Protein AF-A0A352N6R6-F1 (afdb_monomer)

Structure (mmCIF, N/CA/C/O backbone):
data_AF-A0A352N6R6-F1
#
_entry.id   AF-A0A352N6R6-F1
#
loop_
_atom_site.group_PDB
_atom_site.id
_atom_site.type_symbol
_atom_site.label_atom_id
_atom_site.label_alt_id
_atom_site.label_comp_id
_atom_site.label_asym_id
_atom_site.label_entity_id
_atom_site.label_seq_id
_atom_site.pdbx_PDB_ins_code
_atom_site.Cartn_x
_atom_site.Cartn_y
_atom_site.Cartn_z
_atom_site.occupancy
_atom_site.B_iso_or_equiv
_atom_site.auth_seq_id
_atom_site.auth_comp_id
_atom_site.auth_asym_id
_atom_site.auth_atom_id
_atom_site.pdbx_PDB_model_num
ATOM 1 N N . MET A 1 1 ? 12.025 17.047 24.650 1.00 48.97 1 MET A N 1
ATOM 2 C CA . MET A 1 1 ? 10.686 16.422 24.578 1.00 48.97 1 MET A CA 1
ATOM 3 C C . MET A 1 1 ? 10.874 15.037 24.008 1.00 48.97 1 MET A C 1
ATOM 5 O O . MET A 1 1 ? 11.697 14.892 23.117 1.00 48.97 1 MET A O 1
ATOM 9 N N . THR A 1 2 ? 10.215 14.030 24.567 1.00 55.22 2 THR A N 1
ATOM 10 C CA . THR A 1 2 ? 10.395 12.634 24.162 1.00 55.22 2 THR A CA 1
ATOM 11 C C . THR A 1 2 ? 9.887 12.452 22.729 1.00 55.22 2 THR A C 1
ATOM 13 O O . THR A 1 2 ? 8.709 12.665 22.462 1.00 55.22 2 THR A O 1
ATOM 16 N N . GLU A 1 3 ? 10.770 12.078 21.804 1.00 80.81 3 GLU A N 1
ATOM 17 C CA . GLU A 1 3 ? 10.463 11.796 20.387 1.00 80.81 3 GLU A CA 1
ATOM 18 C C . GLU A 1 3 ? 9.844 10.398 20.196 1.00 80.81 3 GLU A C 1
ATOM 20 O O . GLU A 1 3 ? 9.919 9.817 19.121 1.00 80.81 3 GLU A O 1
ATOM 25 N N . ILE A 1 4 ? 9.273 9.824 21.260 1.00 91.38 4 ILE A N 1
ATOM 26 C CA . ILE A 1 4 ? 8.725 8.469 21.256 1.00 91.38 4 ILE A CA 1
ATOM 27 C C . ILE A 1 4 ? 7.232 8.540 20.944 1.00 91.38 4 ILE A C 1
ATOM 29 O O . ILE A 1 4 ? 6.506 9.288 21.601 1.00 91.38 4 ILE A O 1
ATOM 33 N N . ILE A 1 5 ? 6.768 7.735 19.989 1.00 92.12 5 ILE A N 1
ATOM 34 C CA . ILE A 1 5 ? 5.342 7.478 19.758 1.00 92.12 5 ILE A CA 1
ATOM 35 C C . ILE A 1 5 ? 4.916 6.286 20.631 1.00 92.12 5 ILE A C 1
ATOM 37 O O . ILE A 1 5 ? 5.446 5.181 20.495 1.00 92.12 5 ILE A O 1
ATOM 41 N N . ASP A 1 6 ? 3.957 6.485 21.540 1.00 94.25 6 ASP A N 1
ATOM 42 C CA . ASP A 1 6 ? 3.326 5.380 22.279 1.00 94.25 6 ASP A CA 1
ATOM 43 C C . ASP A 1 6 ? 2.158 4.807 21.470 1.00 94.25 6 ASP A C 1
ATOM 45 O O . ASP A 1 6 ? 1.109 5.439 21.315 1.00 94.25 6 ASP A O 1
ATOM 49 N N . ILE A 1 7 ? 2.325 3.579 20.978 1.00 94.69 7 ILE A N 1
ATOM 50 C CA . ILE A 1 7 ? 1.327 2.891 20.154 1.00 94.69 7 ILE A CA 1
ATOM 51 C C . ILE A 1 7 ? 0.018 2.652 20.915 1.00 94.69 7 ILE A C 1
ATOM 53 O O . ILE A 1 7 ? -1.044 2.573 20.300 1.00 94.69 7 ILE A O 1
ATOM 57 N N . ARG A 1 8 ? 0.039 2.580 22.252 1.00 94.75 8 ARG A N 1
ATOM 58 C CA . ARG A 1 8 ? -1.192 2.443 23.049 1.00 94.75 8 ARG A CA 1
ATOM 59 C C . ARG A 1 8 ? -2.035 3.712 22.982 1.00 94.75 8 ARG A C 1
ATOM 61 O O . ARG A 1 8 ? -3.250 3.605 22.836 1.00 94.75 8 ARG A O 1
ATOM 68 N N . ILE A 1 9 ? -1.389 4.879 23.042 1.00 94.75 9 ILE A N 1
ATOM 69 C CA . ILE A 1 9 ? -2.052 6.183 22.910 1.00 94.75 9 ILE A CA 1
ATOM 70 C C . ILE A 1 9 ? -2.588 6.333 21.489 1.00 94.75 9 ILE A C 1
ATOM 72 O O . ILE A 1 9 ? -3.778 6.563 21.312 1.00 94.75 9 ILE A O 1
ATOM 76 N N . LEU A 1 10 ? -1.757 6.069 20.476 1.00 94.25 10 LEU A N 1
ATOM 77 C CA . LEU A 1 10 ? -2.190 6.103 19.077 1.00 94.25 10 LEU A CA 1
ATOM 78 C C . LEU A 1 10 ? -3.401 5.190 18.825 1.00 94.25 10 LEU A C 1
ATOM 80 O O . LEU A 1 10 ? -4.385 5.600 18.210 1.00 94.25 10 LEU A O 1
ATOM 84 N N . ARG A 1 11 ? -3.368 3.956 19.346 1.00 95.38 11 ARG A N 1
ATOM 85 C CA . ARG A 1 11 ? -4.496 3.022 19.265 1.00 95.38 11 ARG A CA 1
ATOM 86 C C . ARG A 1 11 ? -5.744 3.593 19.933 1.00 95.38 11 ARG A C 1
ATOM 88 O O . ARG A 1 11 ? -6.824 3.477 19.359 1.00 95.38 11 ARG A O 1
ATOM 95 N N . GLN A 1 12 ? -5.617 4.175 21.125 1.00 95.75 12 GLN A N 1
ATOM 96 C CA . GLN A 1 12 ? -6.733 4.790 21.844 1.00 95.75 12 GLN A CA 1
ATOM 97 C C . GLN A 1 12 ? -7.339 5.959 21.057 1.00 95.75 12 GLN A C 1
ATOM 99 O O . GLN A 1 12 ? -8.564 6.027 20.928 1.00 95.75 12 GLN A O 1
ATOM 104 N N . ASP A 1 13 ? -6.505 6.827 20.490 1.00 96.00 13 ASP A N 1
ATOM 105 C CA . ASP A 1 13 ? -6.947 7.994 19.727 1.00 96.00 13 ASP A CA 1
ATOM 106 C C . ASP A 1 13 ? -7.675 7.571 18.448 1.00 96.00 13 ASP A C 1
ATOM 108 O O . ASP A 1 13 ? -8.791 8.024 18.193 1.00 96.00 13 ASP A O 1
ATOM 112 N N . VAL A 1 14 ? -7.122 6.614 17.692 1.00 95.56 14 VAL A N 1
ATOM 113 C CA . VAL A 1 14 ? -7.801 6.054 16.513 1.00 95.56 14 VAL A CA 1
ATOM 114 C C . VAL A 1 14 ? -9.113 5.372 16.905 1.00 95.56 14 VAL A C 1
ATOM 116 O O . VAL A 1 14 ? -10.139 5.601 16.266 1.00 95.56 14 VAL A O 1
ATOM 119 N N . CYS A 1 15 ? -9.130 4.564 17.970 1.00 93.88 15 CYS A N 1
ATOM 120 C CA . CYS A 1 15 ? -10.354 3.900 18.433 1.00 93.88 15 CYS A CA 1
ATOM 121 C C . CYS A 1 15 ? -11.437 4.899 18.855 1.00 93.88 15 CYS A C 1
ATOM 123 O O . CYS A 1 15 ? -12.618 4.626 18.653 1.00 93.88 15 CYS A O 1
ATOM 125 N N . SER A 1 16 ? -11.045 6.042 19.416 1.00 95.38 16 SER A N 1
ATOM 126 C CA . SER A 1 16 ? -11.963 7.125 19.782 1.00 95.38 16 SER A CA 1
ATOM 127 C C . SER A 1 16 ? -12.492 7.867 18.552 1.00 95.38 16 SER A C 1
ATOM 129 O O . SER A 1 16 ? -13.579 8.438 18.589 1.00 95.38 16 SER A O 1
ATOM 131 N N . GLU A 1 17 ? -11.747 7.823 17.449 1.00 95.50 17 GLU A N 1
ATOM 132 C CA . GLU A 1 17 ? -12.047 8.530 16.210 1.00 95.50 17 GLU A CA 1
ATOM 133 C C . GLU A 1 17 ? -12.987 7.764 15.265 1.00 95.50 17 GLU A C 1
ATOM 135 O O . GLU A 1 17 ? -13.842 8.361 14.599 1.00 95.50 17 GLU A O 1
ATOM 140 N N . LEU A 1 18 ? -12.856 6.435 15.203 1.00 93.50 18 LEU A N 1
ATOM 141 C CA . LEU A 1 18 ? -13.647 5.573 14.315 1.00 93.50 18 LEU A CA 1
ATOM 142 C C . LEU A 1 18 ? -15.177 5.672 14.511 1.00 93.50 18 LEU A C 1
ATOM 144 O O . LEU A 1 18 ? -15.883 5.653 13.500 1.00 93.50 18 LEU A O 1
ATOM 148 N N . PRO A 1 19 ? -15.733 5.814 15.736 1.00 94.31 19 PRO A N 1
ATOM 149 C CA . PRO A 1 19 ? -17.174 5.967 15.938 1.00 94.31 19 PRO A CA 1
ATOM 150 C C . PRO A 1 19 ? -17.790 7.155 15.191 1.00 94.31 19 PRO A C 1
ATOM 152 O O . PRO A 1 19 ? -18.919 7.047 14.726 1.00 94.31 19 PRO A O 1
ATOM 155 N N . TYR A 1 20 ? -17.052 8.255 14.999 1.00 95.81 20 TYR A N 1
ATOM 156 C CA . TYR A 1 20 ? -17.548 9.440 14.283 1.00 95.81 20 TYR A CA 1
ATOM 157 C C . TYR A 1 20 ? -17.647 9.253 12.759 1.00 95.81 20 TYR A C 1
ATOM 159 O O . TYR A 1 20 ? -18.238 10.090 12.075 1.00 95.81 20 TYR A O 1
ATOM 167 N N . ARG A 1 21 ? -17.054 8.181 12.219 1.00 95.25 21 ARG A N 1
ATOM 168 C CA . ARG A 1 21 ? -17.124 7.778 10.799 1.00 95.25 21 ARG A CA 1
ATOM 169 C C . ARG A 1 21 ? -18.076 6.612 10.564 1.00 95.25 21 ARG A C 1
ATOM 171 O O . ARG A 1 21 ? -18.225 6.149 9.439 1.00 95.25 21 ARG A O 1
ATOM 178 N N . ARG A 1 22 ? -18.650 6.059 11.627 1.00 94.25 22 ARG A N 1
ATOM 179 C CA . ARG A 1 22 ? -19.460 4.849 11.554 1.00 94.25 22 ARG A CA 1
ATOM 180 C C . ARG A 1 22 ? -20.864 5.192 11.069 1.00 94.25 22 ARG A C 1
ATOM 182 O O . ARG A 1 22 ? -21.513 6.053 11.652 1.00 94.25 22 ARG A O 1
ATOM 189 N N . ILE A 1 23 ? -21.326 4.484 10.041 1.00 94.56 23 ILE A N 1
ATOM 190 C CA . ILE A 1 23 ? -22.665 4.640 9.457 1.00 94.56 23 ILE A CA 1
ATOM 191 C C . ILE A 1 23 ? -23.585 3.517 9.928 1.00 94.56 23 ILE A C 1
ATOM 193 O O . ILE A 1 23 ? -24.659 3.778 10.458 1.00 94.56 23 ILE A O 1
ATOM 197 N N . ASP A 1 24 ? -23.131 2.270 9.796 1.00 88.00 24 ASP A N 1
ATOM 198 C CA . ASP A 1 24 ? -23.848 1.088 10.273 1.00 88.00 24 ASP A CA 1
ATOM 199 C C . ASP A 1 24 ? -22.867 0.164 11.000 1.00 88.00 24 ASP A C 1
ATOM 201 O O . ASP A 1 24 ? -21.964 -0.422 10.403 1.00 88.00 24 ASP A O 1
ATOM 205 N N . GLU A 1 25 ? -23.042 0.040 12.315 1.00 73.94 25 GLU A N 1
ATOM 206 C CA . GLU A 1 25 ? -22.214 -0.819 13.161 1.00 73.94 25 GLU A CA 1
ATOM 207 C C . GLU A 1 25 ? -22.409 -2.312 12.871 1.00 73.94 25 GLU A C 1
ATOM 209 O O . GLU A 1 25 ? -21.451 -3.083 12.941 1.00 73.94 25 GLU A O 1
ATOM 214 N N . ALA A 1 26 ? -23.631 -2.734 12.544 1.00 79.06 26 ALA A N 1
ATOM 215 C CA . ALA A 1 26 ? -23.949 -4.139 12.325 1.00 79.06 26 ALA A CA 1
ATOM 216 C C . ALA A 1 26 ? -23.430 -4.636 10.970 1.00 79.06 26 ALA A C 1
ATOM 218 O O . ALA A 1 26 ? -23.062 -5.811 10.856 1.00 79.06 26 ALA A O 1
ATOM 219 N N . ALA A 1 27 ? -23.403 -3.751 9.973 1.00 79.94 27 ALA A N 1
ATOM 220 C CA . ALA A 1 27 ? -22.887 -4.025 8.636 1.00 79.94 27 ALA A CA 1
ATOM 221 C C . ALA A 1 27 ? -21.426 -3.587 8.429 1.00 79.94 27 ALA A C 1
ATOM 223 O O . ALA A 1 27 ? -20.866 -3.865 7.376 1.00 79.94 27 ALA A O 1
ATOM 224 N N . GLY A 1 28 ? -20.791 -2.934 9.410 1.00 86.94 28 GLY A N 1
ATOM 225 C CA . GLY A 1 28 ? -19.399 -2.488 9.298 1.00 86.94 28 GLY A CA 1
ATOM 226 C C . GLY A 1 28 ? -19.197 -1.375 8.266 1.00 86.94 28 GLY A C 1
ATOM 227 O O . GLY A 1 28 ? -18.160 -1.316 7.622 1.00 86.94 28 GLY A O 1
ATOM 228 N N . VAL A 1 29 ? -20.178 -0.493 8.078 1.00 93.44 29 VAL A N 1
ATOM 229 C CA . VAL A 1 29 ? -20.139 0.550 7.043 1.00 93.44 29 VAL A CA 1
ATOM 230 C C . VAL A 1 29 ? -19.597 1.854 7.616 1.00 93.44 29 VAL A C 1
ATOM 232 O O . VAL A 1 29 ? -20.050 2.312 8.671 1.00 93.44 29 VAL A O 1
ATOM 235 N N . TYR A 1 30 ? -18.654 2.472 6.902 1.00 94.56 30 TYR A N 1
ATOM 236 C CA . TYR A 1 30 ? -17.967 3.686 7.343 1.00 94.56 30 TYR A CA 1
ATOM 237 C C . TYR A 1 30 ? -17.862 4.733 6.229 1.00 94.56 30 TYR A C 1
ATOM 239 O O . TYR A 1 30 ? -17.828 4.403 5.043 1.00 94.56 30 TYR A O 1
ATOM 247 N N . SER A 1 31 ? -17.771 5.997 6.632 1.00 94.50 31 SER A N 1
ATOM 248 C CA . SER A 1 31 ? -17.496 7.153 5.778 1.00 94.50 31 SER A CA 1
ATOM 249 C C . SER A 1 31 ? -16.003 7.475 5.701 1.00 94.50 31 SER A C 1
ATOM 251 O O . SER A 1 31 ? -15.217 7.021 6.539 1.00 94.50 31 SER A O 1
ATOM 253 N N . GLN A 1 32 ? -15.579 8.284 4.723 1.00 92.50 32 GLN A N 1
ATOM 254 C CA . GLN A 1 32 ? -14.233 8.875 4.714 1.00 92.50 32 GLN A CA 1
ATOM 255 C C . GLN A 1 32 ? -14.070 9.996 5.737 1.00 92.50 32 GLN A C 1
ATOM 257 O O . GLN A 1 32 ? -12.981 10.172 6.269 1.00 92.50 32 GLN A O 1
ATOM 262 N N . ILE A 1 33 ? -15.117 10.766 6.014 1.00 93.75 33 ILE A N 1
ATOM 263 C CA . ILE A 1 33 ? -15.057 11.931 6.906 1.00 93.75 33 ILE A CA 1
ATOM 264 C C . ILE A 1 33 ? -16.069 11.810 8.043 1.00 93.75 33 ILE A C 1
ATOM 266 O O . ILE A 1 33 ? -17.058 11.085 7.929 1.00 93.75 33 ILE A O 1
ATOM 270 N N . ARG A 1 34 ? -15.841 12.533 9.143 1.00 94.94 34 ARG A N 1
ATOM 271 C CA . ARG A 1 34 ? -16.778 12.587 10.277 1.00 94.94 34 ARG A CA 1
ATOM 272 C C . ARG A 1 34 ? -18.183 12.979 9.811 1.00 94.94 34 ARG A C 1
ATOM 274 O O . ARG A 1 34 ? -18.331 13.973 9.108 1.00 94.94 34 ARG A O 1
ATOM 281 N N . GLY A 1 35 ? -19.197 12.211 10.214 1.00 91.62 35 GLY A N 1
ATOM 282 C CA . GLY A 1 35 ? -20.597 12.471 9.849 1.00 91.62 35 GLY A CA 1
ATOM 283 C C . GLY A 1 35 ? -20.894 12.410 8.344 1.00 91.62 35 GLY A C 1
ATOM 284 O O . GLY A 1 35 ? -21.915 12.936 7.910 1.00 91.62 35 GLY A O 1
ATOM 285 N N . GLY A 1 36 ? -19.993 11.821 7.550 1.00 93.00 36 GLY A N 1
ATOM 286 C CA . GLY A 1 36 ? -20.172 11.640 6.112 1.00 93.00 36 GLY A CA 1
ATOM 287 C C . GLY A 1 36 ? -21.182 10.543 5.768 1.00 93.00 36 GLY A C 1
ATOM 288 O O . GLY A 1 36 ? -21.979 10.112 6.598 1.00 93.00 36 GLY A O 1
ATOM 289 N N . ARG A 1 37 ? -21.129 10.068 4.523 1.00 92.81 37 ARG A N 1
ATOM 290 C CA . ARG A 1 37 ? -21.970 8.973 4.020 1.00 92.81 37 ARG A CA 1
ATOM 291 C C . ARG A 1 37 ? -21.179 7.676 3.878 1.00 92.81 37 ARG A C 1
ATOM 293 O O . ARG A 1 37 ? -19.955 7.691 3.924 1.00 92.81 37 ARG A O 1
ATOM 300 N N . ALA A 1 38 ? -21.888 6.564 3.708 1.00 92.19 38 ALA A N 1
ATOM 301 C CA . ALA A 1 38 ? -21.285 5.267 3.420 1.00 92.19 38 ALA A CA 1
ATOM 302 C C . ALA A 1 38 ? -20.446 5.328 2.136 1.00 92.19 38 ALA A C 1
ATOM 304 O O . ALA A 1 38 ? -20.965 5.698 1.087 1.00 92.19 38 ALA A O 1
ATOM 305 N N . GLU A 1 39 ? -19.165 4.974 2.232 1.00 92.31 39 GLU A N 1
ATOM 306 C CA . GLU A 1 39 ? -18.212 5.059 1.124 1.00 92.31 39 GLU A CA 1
ATOM 307 C C . GLU A 1 39 ? -17.288 3.839 1.113 1.00 92.31 39 GLU A C 1
ATOM 309 O O . GLU A 1 39 ? -16.870 3.347 2.172 1.00 92.31 39 GLU A O 1
ATOM 314 N N . LEU A 1 40 ? -16.906 3.388 -0.088 1.00 93.88 40 LEU A N 1
ATOM 315 C CA . LEU A 1 40 ? -16.030 2.229 -0.281 1.00 93.88 40 LEU A CA 1
ATOM 316 C C . LEU A 1 40 ? -14.741 2.357 0.534 1.00 93.88 40 LEU A C 1
ATOM 318 O O . LEU A 1 40 ? -14.442 1.498 1.359 1.00 93.88 40 LEU A O 1
ATOM 322 N N . TYR A 1 41 ? -14.008 3.460 0.364 1.00 92.81 41 TYR A N 1
ATOM 323 C CA . TYR A 1 41 ? -12.751 3.658 1.081 1.00 92.81 41 TYR A CA 1
ATOM 324 C C . TYR A 1 41 ? -12.928 3.859 2.570 1.00 92.81 41 TYR A C 1
ATOM 326 O O . TYR A 1 41 ? -12.013 3.546 3.321 1.00 92.81 41 TYR A O 1
ATOM 334 N N . GLY A 1 42 ? -14.058 4.410 3.028 1.00 94.31 42 GLY A N 1
ATOM 335 C CA . GLY A 1 42 ? -14.320 4.482 4.466 1.00 94.31 42 GLY A CA 1
ATOM 336 C C . GLY A 1 42 ? -14.385 3.068 5.022 1.00 94.31 42 GLY A C 1
ATOM 337 O O . GLY A 1 42 ? -13.678 2.711 5.960 1.00 94.31 42 GLY A O 1
ATOM 338 N N . THR A 1 43 ? -15.174 2.241 4.348 1.00 95.44 43 THR A N 1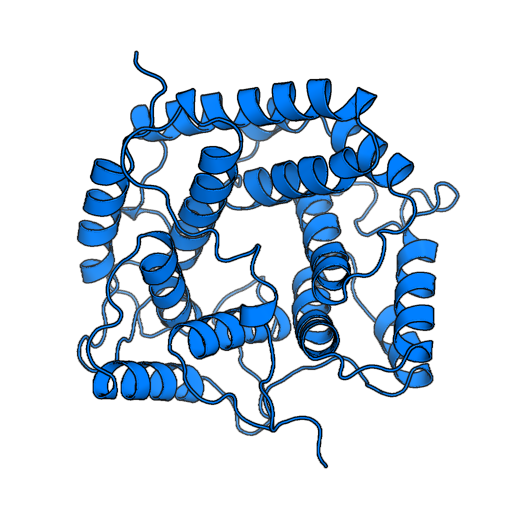
ATOM 339 C CA . THR A 1 43 ? -15.461 0.860 4.719 1.00 95.44 43 THR A CA 1
ATOM 340 C C . THR A 1 43 ? -14.218 -0.039 4.654 1.00 95.44 43 THR A C 1
ATOM 342 O O . THR A 1 43 ? -13.945 -0.747 5.624 1.00 95.44 43 THR A O 1
ATOM 345 N N . THR A 1 44 ? -13.431 -0.000 3.573 1.00 95.44 44 THR A N 1
ATOM 346 C CA . THR A 1 44 ? -12.212 -0.823 3.431 1.00 95.44 44 THR A CA 1
ATOM 347 C C . THR A 1 44 ? -11.057 -0.318 4.296 1.00 95.44 44 THR A C 1
ATOM 349 O O . THR A 1 44 ? -10.332 -1.126 4.878 1.00 95.44 44 THR A O 1
ATOM 352 N N . ALA A 1 45 ? -10.887 1.000 4.466 1.00 94.69 45 ALA A N 1
ATOM 353 C CA . ALA A 1 45 ? -9.819 1.537 5.311 1.00 94.69 45 ALA A CA 1
ATOM 354 C C . ALA A 1 45 ? -9.989 1.128 6.778 1.00 94.69 45 ALA A C 1
ATOM 356 O O . ALA A 1 45 ? -9.000 0.796 7.423 1.00 94.69 45 ALA A O 1
ATOM 357 N N . VAL A 1 46 ? -11.215 1.074 7.316 1.00 95.25 46 VAL A N 1
ATOM 358 C CA . VAL A 1 46 ? -11.411 0.624 8.706 1.00 95.25 46 VAL A CA 1
ATOM 359 C C . VAL A 1 46 ? -11.050 -0.849 8.900 1.00 95.25 46 VAL A C 1
ATOM 361 O O . VAL A 1 46 ? -10.527 -1.197 9.961 1.00 95.25 46 VAL A O 1
ATOM 364 N N . VAL A 1 47 ? -11.258 -1.709 7.896 1.00 95.12 47 VAL A N 1
ATOM 365 C CA . VAL A 1 47 ? -10.780 -3.100 7.958 1.00 95.12 47 VAL A CA 1
ATOM 366 C C . VAL A 1 47 ? -9.260 -3.119 8.135 1.00 95.12 47 VAL A C 1
ATOM 368 O O . VAL A 1 47 ? -8.745 -3.730 9.071 1.00 95.12 47 VAL A O 1
ATOM 371 N N . ASN A 1 48 ? -8.548 -2.364 7.302 1.00 94.75 48 ASN A N 1
ATOM 372 C CA . ASN A 1 48 ? -7.094 -2.268 7.368 1.00 94.75 48 ASN A CA 1
ATOM 373 C C . ASN A 1 48 ? -6.595 -1.644 8.681 1.00 94.75 48 ASN A C 1
ATOM 375 O O . ASN A 1 48 ? -5.701 -2.189 9.322 1.00 94.75 48 ASN A O 1
ATOM 379 N N . ILE A 1 49 ? -7.222 -0.561 9.151 1.00 95.38 49 ILE A N 1
ATOM 380 C CA . ILE A 1 49 ? -6.918 0.064 10.450 1.00 95.38 49 ILE A CA 1
ATOM 381 C C . ILE A 1 49 ? -7.054 -0.957 11.586 1.00 95.38 49 ILE A C 1
ATOM 383 O O . ILE A 1 49 ? -6.185 -1.045 12.456 1.00 95.38 49 ILE A O 1
ATOM 387 N N . ARG A 1 50 ? -8.133 -1.751 11.580 1.00 93.31 50 ARG A N 1
ATOM 388 C CA . ARG A 1 50 ? -8.349 -2.794 12.587 1.00 93.31 50 ARG A CA 1
ATOM 389 C C . ARG A 1 50 ? -7.266 -3.871 12.535 1.00 93.31 50 ARG A C 1
ATOM 391 O O . ARG A 1 50 ? -6.789 -4.25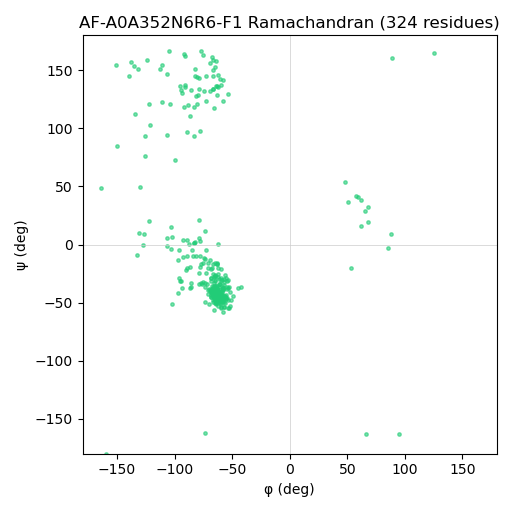1 13.603 1.00 93.31 50 ARG A O 1
ATOM 398 N N . ALA A 1 51 ? -6.856 -4.317 11.345 1.00 93.31 51 ALA A N 1
ATOM 399 C CA . ALA A 1 51 ? -5.743 -5.257 11.195 1.00 93.31 51 ALA A CA 1
ATOM 400 C C . ALA A 1 51 ? -4.441 -4.689 11.775 1.00 93.31 51 ALA A C 1
ATOM 402 O O . ALA A 1 51 ? -3.860 -5.311 12.664 1.00 93.31 51 ALA A O 1
ATOM 403 N N . ILE A 1 52 ? -4.029 -3.493 11.333 1.00 94.44 52 ILE A N 1
ATOM 404 C CA . ILE A 1 52 ? -2.771 -2.848 11.749 1.00 94.44 52 ILE A CA 1
ATOM 405 C C . ILE A 1 52 ? -2.698 -2.713 13.275 1.00 94.44 52 ILE A C 1
ATOM 407 O O . ILE A 1 52 ? -1.675 -3.013 13.889 1.00 94.44 52 ILE A O 1
ATOM 411 N N . LEU A 1 53 ? -3.802 -2.311 13.911 1.00 92.81 53 LEU A N 1
ATOM 412 C CA . LEU A 1 53 ? -3.869 -2.100 15.359 1.00 92.81 53 LEU A CA 1
ATOM 413 C C . LEU A 1 53 ? -4.117 -3.382 16.174 1.00 92.81 53 LEU A C 1
ATOM 415 O O . LEU A 1 53 ? -4.250 -3.303 17.401 1.00 92.81 53 LEU A O 1
ATOM 419 N N . GLY A 1 54 ? -4.230 -4.553 15.537 1.00 88.44 54 GLY A N 1
ATOM 420 C CA . GLY A 1 54 ? -4.561 -5.808 16.217 1.00 88.44 54 GLY A CA 1
ATOM 421 C C . GLY A 1 54 ? -5.915 -5.739 16.934 1.00 88.44 54 GLY A C 1
ATOM 422 O O . GLY A 1 54 ? -6.056 -6.152 18.092 1.00 88.44 54 GLY A O 1
ATOM 423 N N . MET A 1 55 ? -6.906 -5.120 16.292 1.00 88.19 55 MET A N 1
ATOM 424 C CA . MET A 1 55 ? -8.280 -5.053 16.779 1.00 88.19 55 MET A CA 1
ATOM 425 C C . MET A 1 55 ? -9.082 -6.241 16.239 1.00 88.19 55 MET A C 1
ATOM 427 O O . MET A 1 55 ? -8.993 -6.555 15.054 1.00 88.19 55 MET A O 1
ATOM 431 N N . PRO A 1 56 ? -9.919 -6.890 17.063 1.00 83.25 56 PRO A N 1
ATOM 432 C CA . PRO A 1 56 ? -10.725 -8.005 16.591 1.00 83.25 56 PRO A CA 1
ATOM 433 C C . PRO A 1 56 ? -11.774 -7.540 15.569 1.00 83.25 56 PRO A C 1
ATOM 435 O O . PRO A 1 56 ? -12.527 -6.595 15.815 1.00 83.25 56 PRO A O 1
ATOM 438 N N . PHE A 1 57 ? -11.894 -8.275 14.461 1.00 79.75 57 PHE A N 1
ATOM 439 C CA . PHE A 1 57 ? -12.914 -8.088 13.416 1.00 79.75 57 PHE A CA 1
ATOM 440 C C . PHE A 1 57 ? -14.328 -8.545 13.812 1.00 79.75 57 PHE A C 1
ATOM 442 O O . PHE A 1 57 ? -15.220 -8.619 12.969 1.00 79.75 57 PHE A O 1
ATOM 449 N N . SER A 1 58 ? -14.553 -8.825 15.097 1.00 79.44 58 SER A N 1
ATOM 450 C CA . SER A 1 58 ? -15.811 -9.359 15.628 1.00 79.44 58 SER A CA 1
ATOM 451 C C . SER A 1 58 ? -16.120 -10.793 15.119 1.00 79.44 58 SER A C 1
ATOM 453 O O . SER A 1 58 ? -15.216 -11.521 14.697 1.00 79.44 58 SER A O 1
ATOM 455 N N . SER A 1 59 ? -17.370 -11.263 15.235 1.00 88.19 59 SER A N 1
ATOM 456 C CA . SER A 1 59 ? -17.776 -12.639 14.880 1.00 88.19 59 SER A CA 1
ATOM 457 C C . SER A 1 59 ? -17.698 -12.935 13.372 1.00 88.19 59 SER A C 1
ATOM 459 O O . SER A 1 59 ? -17.741 -12.024 12.549 1.00 88.19 59 SER A O 1
ATOM 461 N N . ALA A 1 60 ? -17.672 -14.219 12.986 1.00 88.69 60 ALA A N 1
ATOM 462 C CA . ALA A 1 60 ? -17.704 -14.620 11.571 1.00 88.69 60 ALA A CA 1
ATOM 463 C C . ALA A 1 60 ? -18.935 -14.077 10.817 1.00 88.69 60 ALA A C 1
ATOM 465 O O . ALA A 1 60 ? -18.836 -13.703 9.657 1.00 88.69 60 ALA A O 1
ATOM 466 N N . SER A 1 61 ? -20.089 -13.978 11.486 1.00 90.62 61 SER A N 1
ATOM 467 C CA . SER A 1 61 ? -21.301 -13.385 10.905 1.00 90.62 61 SER A CA 1
ATOM 468 C C . SER A 1 61 ? -21.128 -11.891 10.600 1.00 90.62 61 SER A C 1
ATOM 470 O O . SER A 1 61 ? -21.566 -11.418 9.556 1.00 90.62 61 SER A O 1
ATOM 472 N N . GLN A 1 62 ? -20.448 -11.145 11.476 1.00 88.69 62 GLN A N 1
ATOM 473 C CA . GLN A 1 62 ? -20.175 -9.720 11.256 1.00 88.69 62 GLN A CA 1
ATOM 474 C C . GLN A 1 62 ? -19.158 -9.494 10.138 1.00 88.69 62 GLN A C 1
ATOM 476 O O . GLN A 1 62 ? -19.357 -8.588 9.335 1.00 88.69 62 GLN A O 1
ATOM 481 N N . ARG A 1 63 ? -18.124 -10.340 10.032 1.00 92.19 63 ARG A N 1
ATOM 482 C CA . ARG A 1 63 ? -17.173 -10.279 8.909 1.00 92.19 63 ARG A CA 1
ATOM 483 C C . ARG A 1 63 ? -17.863 -10.478 7.562 1.00 92.19 63 ARG A C 1
ATOM 485 O O . ARG A 1 63 ? -17.674 -9.650 6.679 1.00 92.19 63 ARG A O 1
ATOM 492 N N . ARG A 1 64 ? -18.764 -11.462 7.451 1.00 93.31 64 ARG A N 1
ATOM 493 C CA . ARG A 1 64 ? -19.591 -11.665 6.246 1.00 93.31 64 ARG A CA 1
ATOM 494 C C . ARG A 1 64 ? -20.458 -10.464 5.900 1.00 93.31 64 ARG A C 1
ATOM 496 O O . ARG A 1 64 ? -20.555 -10.110 4.734 1.00 93.31 64 ARG A O 1
ATOM 503 N N . LYS A 1 65 ? -21.104 -9.839 6.889 1.00 93.31 65 LYS A N 1
ATOM 504 C CA . LYS A 1 65 ? -21.923 -8.638 6.651 1.00 93.31 65 LYS A CA 1
ATOM 505 C C . LYS A 1 65 ? -21.077 -7.472 6.148 1.00 93.31 65 LYS A C 1
ATOM 507 O O . LYS A 1 65 ? -21.493 -6.783 5.225 1.00 93.31 65 LYS A O 1
ATOM 512 N N . TRP A 1 66 ? -19.887 -7.301 6.718 1.00 94.50 66 TRP A N 1
ATOM 513 C CA . TRP A 1 66 ? -18.936 -6.285 6.281 1.00 94.50 66 TRP A CA 1
ATOM 514 C C . TRP A 1 66 ? -18.444 -6.549 4.859 1.00 94.50 66 TRP A C 1
ATOM 516 O O . TRP A 1 66 ? -18.502 -5.657 4.017 1.00 94.50 66 TRP A O 1
ATOM 526 N N . ALA A 1 67 ? -18.044 -7.783 4.551 1.00 95.25 67 ALA A N 1
ATOM 527 C CA . ALA A 1 67 ? -17.682 -8.162 3.191 1.00 95.25 67 ALA A CA 1
ATOM 528 C C . ALA A 1 67 ? -18.845 -7.948 2.217 1.00 95.25 67 ALA A C 1
ATOM 530 O O . ALA A 1 67 ? -18.645 -7.336 1.178 1.00 95.25 67 ALA A O 1
ATOM 531 N N . ALA A 1 68 ? -20.074 -8.334 2.573 1.00 94.81 68 ALA A N 1
ATOM 532 C CA . ALA A 1 68 ? -21.253 -8.077 1.747 1.00 94.81 68 ALA A CA 1
ATOM 533 C C . ALA A 1 68 ? -21.479 -6.576 1.493 1.00 94.81 68 ALA A C 1
ATOM 535 O O . ALA A 1 68 ? -21.832 -6.196 0.380 1.00 94.81 68 ALA A O 1
ATOM 536 N N . ALA A 1 69 ? -21.228 -5.715 2.484 1.00 94.44 69 ALA A N 1
ATOM 537 C CA . ALA A 1 69 ? -21.288 -4.268 2.298 1.00 94.44 69 ALA A CA 1
ATOM 538 C C . ALA A 1 69 ? -20.189 -3.753 1.353 1.00 94.44 69 ALA A C 1
ATOM 540 O O . ALA A 1 69 ? -20.471 -2.912 0.505 1.00 94.44 69 ALA A O 1
ATOM 541 N N . ILE A 1 70 ? -18.960 -4.277 1.454 1.00 95.38 70 ILE A N 1
ATOM 542 C CA . ILE A 1 70 ? -17.860 -3.952 0.527 1.00 95.38 70 ILE A CA 1
ATOM 543 C C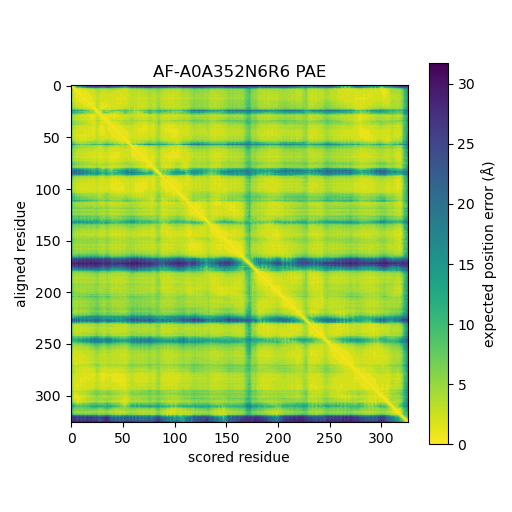 . ILE A 1 70 ? -18.222 -4.374 -0.904 1.00 95.38 70 ILE A C 1
ATOM 545 O O . ILE A 1 70 ? -18.069 -3.593 -1.840 1.00 95.38 70 ILE A O 1
ATOM 549 N N . LEU A 1 71 ? -18.745 -5.589 -1.067 1.00 94.56 71 LEU A N 1
ATOM 550 C CA . LEU A 1 71 ? -19.182 -6.122 -2.356 1.00 94.56 71 LEU A CA 1
ATOM 551 C C . LEU A 1 71 ? -20.367 -5.347 -2.941 1.00 94.56 71 LEU A C 1
ATOM 553 O O . LEU A 1 71 ? -20.485 -5.249 -4.156 1.00 94.56 71 LEU A O 1
ATOM 557 N N . GLY A 1 72 ? -21.196 -4.726 -2.101 1.00 93.25 72 GLY A N 1
ATOM 558 C CA . GLY A 1 72 ? -22.275 -3.839 -2.539 1.00 93.25 72 GLY A CA 1
ATOM 559 C C . GLY A 1 72 ? -21.807 -2.578 -3.281 1.00 93.25 72 GLY A C 1
ATOM 560 O O . GLY A 1 72 ? -22.621 -1.950 -3.951 1.00 93.25 72 GLY A O 1
ATOM 561 N N . TYR A 1 73 ? -20.521 -2.211 -3.200 1.00 93.12 73 TYR A N 1
ATOM 562 C CA . TYR A 1 73 ? -19.942 -1.127 -4.007 1.00 93.12 73 TYR A CA 1
ATOM 563 C C . TYR A 1 73 ? -19.479 -1.585 -5.402 1.00 93.12 73 TYR A C 1
ATOM 565 O O . TYR A 1 73 ? -19.031 -0.752 -6.194 1.00 93.12 73 TYR A O 1
ATOM 573 N N . GLN A 1 74 ? -19.548 -2.885 -5.709 1.00 94.12 74 GLN A N 1
ATOM 574 C CA . GLN A 1 74 ? -19.219 -3.411 -7.031 1.00 94.12 74 GLN A CA 1
ATOM 575 C C . GLN A 1 74 ? -20.344 -3.085 -8.017 1.00 94.12 74 GLN A C 1
ATOM 577 O O . GLN A 1 74 ? -21.523 -3.316 -7.746 1.00 94.12 74 GLN A O 1
ATOM 582 N N . ARG A 1 75 ? -19.982 -2.569 -9.189 1.00 92.38 75 ARG A N 1
ATOM 583 C CA . ARG A 1 75 ? -20.908 -2.425 -10.316 1.00 92.38 75 ARG A CA 1
ATOM 584 C C . ARG A 1 75 ? -21.136 -3.768 -11.016 1.00 92.38 75 ARG A C 1
ATOM 586 O O . ARG A 1 75 ? -20.378 -4.716 -10.837 1.00 92.38 75 ARG A O 1
ATOM 593 N N . GLU A 1 76 ? -22.159 -3.831 -11.868 1.00 89.62 76 GLU A N 1
ATOM 594 C CA . GLU A 1 76 ? -22.492 -5.037 -12.649 1.00 89.62 76 GLU A CA 1
ATOM 595 C C . GLU A 1 76 ? -21.344 -5.518 -13.555 1.00 89.62 76 GLU A C 1
ATOM 597 O O . GLU A 1 76 ? -21.199 -6.717 -13.777 1.00 89.62 76 GLU A O 1
ATOM 602 N N . ASP A 1 77 ? -20.497 -4.602 -14.036 1.00 88.62 77 ASP A N 1
ATOM 603 C CA . ASP A 1 77 ? -19.304 -4.901 -14.842 1.00 88.62 77 ASP A CA 1
ATOM 604 C C . ASP A 1 77 ? -18.103 -5.387 -14.009 1.00 88.62 77 ASP A C 1
ATOM 606 O O . ASP A 1 77 ? -17.015 -5.583 -14.545 1.00 88.62 77 ASP A O 1
ATOM 610 N N . GLY A 1 78 ? -18.291 -5.590 -12.703 1.00 89.19 78 GLY A N 1
ATOM 611 C CA . GLY A 1 78 ? -17.268 -6.093 -11.793 1.00 89.19 78 GLY A CA 1
ATOM 612 C C . GLY A 1 78 ? -16.342 -5.019 -11.214 1.00 89.19 78 GLY A C 1
ATOM 613 O O . GLY A 1 78 ? -15.500 -5.335 -10.368 1.00 89.19 78 GLY A O 1
ATOM 614 N N . ILE A 1 79 ? -16.515 -3.760 -11.630 1.00 91.88 79 ILE A N 1
ATOM 615 C CA . ILE A 1 79 ? -15.637 -2.645 -11.279 1.00 91.88 79 ILE A CA 1
ATOM 616 C C . ILE A 1 79 ? -16.045 -2.018 -9.943 1.00 91.88 79 ILE A C 1
ATOM 618 O O . ILE A 1 79 ? -17.208 -1.668 -9.722 1.00 91.88 79 ILE A O 1
ATOM 622 N N . PHE A 1 80 ? -15.057 -1.789 -9.079 1.00 91.81 80 PHE A N 1
ATOM 623 C CA . PHE A 1 80 ? -15.201 -0.962 -7.882 1.00 91.81 80 PHE A CA 1
ATOM 624 C C . PHE A 1 80 ? -14.809 0.479 -8.210 1.00 91.81 80 PHE A C 1
ATOM 626 O O . PHE A 1 80 ? -13.671 0.747 -8.589 1.00 91.81 80 PHE A O 1
ATOM 633 N N . VAL A 1 81 ? -15.741 1.424 -8.079 1.00 81.50 81 VAL A N 1
ATOM 634 C CA . VAL A 1 81 ? -15.461 2.841 -8.353 1.00 81.50 81 VAL A CA 1
ATOM 635 C C . VAL A 1 81 ? -15.328 3.586 -7.028 1.00 81.50 81 VAL A C 1
ATOM 637 O O . VAL A 1 81 ? -16.275 3.591 -6.239 1.00 81.50 81 VAL A O 1
ATOM 640 N N . PRO A 1 82 ? -14.182 4.225 -6.752 1.00 76.69 82 PRO A N 1
ATOM 641 C CA . PRO A 1 82 ? -14.050 5.046 -5.562 1.00 76.69 82 PRO A CA 1
ATOM 642 C C . PRO A 1 82 ? -14.840 6.350 -5.722 1.00 76.69 82 PRO A C 1
ATOM 644 O O . PRO A 1 82 ? -14.901 6.936 -6.803 1.00 76.69 82 PRO A O 1
ATOM 647 N N . GLU A 1 83 ? -15.420 6.846 -4.631 1.00 69.19 83 GLU A N 1
ATOM 648 C CA . GLU A 1 83 ? -15.994 8.190 -4.619 1.00 69.19 83 GLU A CA 1
ATOM 649 C C . GLU A 1 83 ? -14.871 9.222 -4.421 1.00 69.19 83 GLU A C 1
ATOM 651 O O . GLU A 1 83 ? -14.150 9.180 -3.426 1.00 69.19 83 GLU A O 1
ATOM 656 N N . GLY A 1 84 ? -14.706 10.153 -5.368 1.00 62.56 84 GLY A N 1
ATOM 657 C CA . GLY A 1 84 ? -13.751 11.265 -5.264 1.00 62.56 84 GLY A CA 1
ATOM 658 C C . GLY A 1 84 ? -12.758 11.372 -6.426 1.00 62.56 84 GLY A C 1
ATOM 659 O O . GLY A 1 84 ? -12.601 10.464 -7.237 1.00 62.56 84 GLY A O 1
ATOM 660 N N . LYS A 1 85 ? -12.093 12.528 -6.536 1.00 57.03 85 LYS A N 1
ATOM 661 C CA . LYS A 1 85 ? -11.078 12.791 -7.572 1.00 57.03 85 LYS A CA 1
ATOM 662 C C . LYS A 1 85 ? -9.742 12.137 -7.195 1.00 57.03 85 LYS A C 1
ATOM 664 O O . LYS A 1 85 ? -9.356 12.183 -6.033 1.00 57.03 85 LYS A O 1
ATOM 669 N N . GLY A 1 86 ? -9.013 11.611 -8.183 1.00 60.66 86 GLY A N 1
ATOM 670 C CA . GLY A 1 86 ? -7.636 11.116 -8.007 1.00 60.66 86 GLY A CA 1
ATOM 671 C C . GLY A 1 86 ? -7.505 9.651 -7.579 1.00 60.66 86 GLY A C 1
ATOM 672 O O . GLY A 1 86 ? -6.404 9.205 -7.270 1.00 60.66 86 GLY A O 1
ATOM 673 N N . PHE A 1 87 ? -8.603 8.894 -7.581 1.00 70.94 87 PHE A N 1
ATOM 674 C CA . PHE A 1 87 ? -8.604 7.469 -7.279 1.00 70.94 87 PHE A CA 1
ATOM 675 C C . PHE A 1 87 ? -9.193 6.686 -8.453 1.00 70.94 87 PHE A C 1
ATOM 677 O O . PHE A 1 87 ? -10.321 6.946 -8.864 1.00 70.94 87 PHE A O 1
ATOM 684 N N . GLY A 1 88 ? -8.407 5.764 -9.010 1.00 81.25 88 GLY A N 1
ATOM 685 C CA . GLY A 1 88 ? -8.815 4.906 -10.122 1.00 81.25 88 GLY A CA 1
ATOM 686 C C . GLY A 1 88 ? -9.431 3.578 -9.658 1.00 81.25 88 GLY A C 1
ATOM 687 O O . GLY A 1 88 ? -9.241 3.193 -8.496 1.00 81.25 88 GLY A O 1
ATOM 688 N N . PRO A 1 89 ? -10.162 2.876 -10.537 1.00 88.44 89 PRO A N 1
ATOM 689 C CA . PRO A 1 89 ? -10.726 1.559 -10.249 1.00 88.44 89 PRO A CA 1
ATOM 690 C C . PRO A 1 89 ? -9.728 0.495 -9.768 1.00 88.44 89 PRO A C 1
ATOM 692 O O . PRO A 1 89 ? -10.048 -0.273 -8.867 1.00 88.44 89 PRO A O 1
ATOM 695 N N . GLY A 1 90 ? -8.502 0.470 -10.285 1.00 89.19 90 GLY A N 1
ATOM 696 C CA . GLY A 1 90 ? -7.445 -0.436 -9.832 1.00 89.19 90 GLY A CA 1
ATOM 697 C C . GLY A 1 90 ? -7.038 -0.173 -8.379 1.00 89.19 90 GLY A C 1
ATOM 698 O O . GLY A 1 90 ? -6.896 -1.107 -7.592 1.00 89.19 90 GLY A O 1
ATOM 699 N N . HIS A 1 91 ? -6.952 1.095 -7.958 1.00 88.31 91 HIS A N 1
ATOM 700 C CA . HIS A 1 91 ? -6.705 1.413 -6.543 1.00 88.31 91 HIS A CA 1
ATOM 701 C C . HIS A 1 91 ? -7.866 0.957 -5.644 1.00 88.31 91 HIS A C 1
ATOM 703 O O . HIS A 1 91 ? -7.658 0.496 -4.521 1.00 88.31 91 HIS A O 1
ATOM 709 N N . ALA A 1 92 ? -9.101 1.055 -6.138 1.00 91.69 92 ALA A N 1
ATOM 710 C CA . ALA A 1 92 ? -10.255 0.518 -5.432 1.00 91.69 92 ALA A CA 1
ATOM 711 C C . ALA A 1 92 ? -10.203 -1.009 -5.323 1.00 91.69 92 ALA A C 1
ATOM 713 O O . ALA A 1 92 ? -10.459 -1.538 -4.240 1.00 91.69 92 ALA A O 1
ATOM 714 N N . LEU A 1 93 ? -9.798 -1.697 -6.392 1.00 93.44 93 LEU A N 1
ATOM 715 C CA . LEU A 1 93 ? -9.640 -3.144 -6.406 1.00 93.44 93 LEU A CA 1
ATOM 716 C C . LEU A 1 93 ? -8.661 -3.618 -5.323 1.00 93.44 93 LEU A C 1
ATOM 718 O O . LEU A 1 93 ? -9.033 -4.474 -4.527 1.00 93.44 93 LEU A O 1
ATOM 722 N N . ILE A 1 94 ? -7.464 -3.033 -5.199 1.00 90.81 94 ILE A N 1
ATOM 723 C CA . ILE A 1 94 ? -6.492 -3.487 -4.177 1.00 90.81 94 ILE A CA 1
ATOM 724 C C . ILE A 1 94 ? -7.001 -3.290 -2.753 1.00 90.81 94 ILE A C 1
ATOM 726 O O . ILE A 1 94 ? -6.855 -4.185 -1.923 1.00 90.81 94 ILE A O 1
ATOM 730 N N . MET A 1 95 ? -7.670 -2.165 -2.484 1.00 92.56 95 MET A N 1
ATOM 731 C CA . MET A 1 95 ? -8.258 -1.886 -1.174 1.00 92.56 95 MET A CA 1
ATOM 732 C C . MET A 1 95 ? -9.364 -2.890 -0.833 1.00 92.56 95 MET A C 1
ATOM 734 O O . MET A 1 95 ? -9.528 -3.260 0.331 1.00 92.56 95 MET A O 1
ATOM 738 N N . VAL A 1 96 ? -10.128 -3.328 -1.838 1.00 94.88 96 VAL A N 1
ATOM 739 C CA . VAL A 1 96 ? -11.159 -4.360 -1.691 1.00 94.88 96 VAL A CA 1
ATOM 740 C C . VAL A 1 96 ? -10.532 -5.724 -1.440 1.00 94.88 96 VAL A C 1
ATOM 742 O O . VAL A 1 96 ? -10.908 -6.370 -0.466 1.00 94.88 96 VAL A O 1
ATOM 745 N N . LEU A 1 97 ? -9.569 -6.151 -2.261 1.00 94.31 97 LEU A N 1
ATOM 746 C CA . LEU A 1 97 ? -8.913 -7.455 -2.119 1.00 94.31 97 LEU A CA 1
ATOM 747 C C . LEU A 1 97 ? -8.249 -7.589 -0.748 1.00 94.31 97 LEU A C 1
ATOM 749 O O . LEU A 1 97 ? -8.500 -8.562 -0.038 1.00 94.31 97 LEU A O 1
ATOM 753 N N . GLN A 1 98 ? -7.509 -6.563 -0.326 1.00 93.44 98 GLN A N 1
ATOM 754 C CA . GLN A 1 98 ? -6.888 -6.512 0.995 1.00 93.44 98 GLN A CA 1
ATOM 755 C C . GLN A 1 98 ? -7.923 -6.633 2.114 1.00 93.44 98 GLN A C 1
ATOM 757 O O . GLN A 1 98 ? -7.769 -7.453 3.020 1.00 93.44 98 GLN A O 1
ATOM 762 N N . ALA A 1 99 ? -9.014 -5.866 2.039 1.00 94.69 99 ALA A N 1
ATOM 763 C CA . ALA A 1 99 ? -10.062 -5.916 3.048 1.00 94.69 99 ALA A CA 1
ATOM 764 C C . ALA A 1 99 ? -10.774 -7.281 3.091 1.00 94.69 99 ALA A C 1
ATOM 766 O O . ALA A 1 99 ? -10.991 -7.817 4.176 1.00 94.69 99 ALA A O 1
ATOM 767 N N . LEU A 1 100 ? -11.114 -7.871 1.942 1.00 95.00 100 LEU A N 1
ATOM 768 C CA . LEU A 1 100 ? -11.774 -9.180 1.880 1.00 95.00 100 LEU A CA 1
ATOM 769 C C . LEU A 1 100 ? -10.865 -10.299 2.404 1.00 95.00 100 LEU A C 1
ATOM 771 O O . LEU A 1 100 ? -11.317 -11.115 3.210 1.00 95.00 100 LEU A O 1
ATOM 775 N N . ASN A 1 101 ? -9.577 -10.287 2.045 1.00 93.56 101 ASN A N 1
ATOM 776 C CA . ASN A 1 101 ? -8.599 -11.245 2.561 1.00 93.56 101 ASN A CA 1
ATOM 777 C C . ASN A 1 101 ? -8.415 -11.110 4.084 1.00 93.56 101 ASN A C 1
ATOM 779 O O . ASN A 1 101 ? -8.433 -12.119 4.788 1.00 93.56 101 ASN A O 1
ATOM 783 N N . LEU A 1 102 ? -8.339 -9.887 4.625 1.00 93.31 102 LEU A N 1
ATOM 784 C CA . LEU A 1 102 ? -8.277 -9.646 6.078 1.00 93.31 102 LEU A CA 1
ATOM 785 C C . LEU A 1 102 ? -9.549 -10.084 6.821 1.00 93.31 102 LEU A C 1
ATOM 787 O O . LEU A 1 102 ? -9.488 -10.500 7.981 1.00 93.31 102 LEU A O 1
ATOM 791 N N . LEU A 1 103 ? -10.710 -9.998 6.170 1.00 93.38 103 LEU A N 1
ATOM 792 C CA . LEU A 1 103 ? -11.975 -10.503 6.707 1.00 93.38 103 LEU A CA 1
ATOM 793 C C . LEU A 1 103 ? -12.108 -12.032 6.579 1.00 93.38 103 LEU A C 1
ATOM 795 O O . LEU A 1 103 ? -12.998 -12.615 7.209 1.00 93.38 103 LEU A O 1
ATOM 799 N N . CYS A 1 104 ? -11.201 -12.677 5.838 1.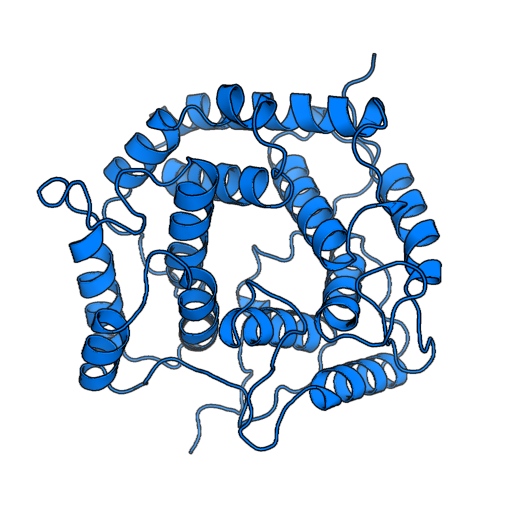00 91.69 104 CYS A N 1
ATOM 800 C CA . CYS A 1 104 ? -11.254 -14.079 5.428 1.00 91.69 104 CYS A CA 1
ATOM 801 C C . CYS A 1 104 ? -12.527 -14.412 4.632 1.00 91.69 104 CYS A C 1
ATOM 803 O O . CYS A 1 104 ? -13.148 -15.452 4.866 1.00 91.69 104 CYS A O 1
ATOM 805 N N . GLU A 1 105 ? -12.932 -13.520 3.730 1.00 92.38 105 GLU A N 1
ATOM 806 C CA . GLU A 1 105 ? -14.157 -13.647 2.940 1.00 92.38 105 GLU A CA 1
ATOM 807 C C . GLU A 1 105 ? -13.851 -13.856 1.446 1.00 92.38 105 GLU A C 1
ATOM 809 O O . GLU A 1 105 ? -12.802 -13.420 0.968 1.00 92.38 105 GLU A O 1
ATOM 814 N N . PRO A 1 106 ? -14.733 -14.544 0.694 1.00 89.12 106 PRO A N 1
ATOM 815 C CA . PRO A 1 106 ? -14.502 -14.823 -0.719 1.00 89.12 106 PRO A CA 1
ATOM 816 C C . PRO A 1 106 ? -14.413 -13.558 -1.574 1.00 89.12 106 PRO A C 1
ATOM 818 O O . PRO A 1 106 ? -15.149 -12.592 -1.364 1.00 89.12 106 PRO A O 1
ATOM 821 N N . ILE A 1 107 ? -13.568 -13.618 -2.599 1.00 89.31 107 ILE A N 1
ATOM 822 C CA . ILE A 1 107 ? -13.441 -12.576 -3.617 1.00 89.31 107 ILE A CA 1
ATOM 823 C C . ILE A 1 107 ? -14.319 -12.955 -4.822 1.00 89.31 107 ILE A C 1
ATOM 825 O O . ILE A 1 107 ? -14.336 -14.128 -5.211 1.00 89.31 107 ILE A O 1
ATOM 829 N N . PRO A 1 108 ? -15.073 -12.008 -5.411 1.00 86.31 108 PRO A N 1
ATOM 830 C CA . PRO A 1 108 ? -15.895 -12.271 -6.588 1.00 86.31 108 PRO A CA 1
ATOM 831 C C . PRO A 1 108 ? -15.046 -12.648 -7.798 1.00 86.31 108 PRO A C 1
ATOM 833 O O . PRO A 1 108 ? -14.071 -11.967 -8.103 1.00 86.31 108 PRO A O 1
ATOM 836 N N . SER A 1 109 ? -15.467 -13.666 -8.552 1.00 83.94 109 SER A N 1
ATOM 837 C CA . SER A 1 109 ? -14.762 -14.131 -9.757 1.00 83.94 109 SER A CA 1
ATOM 838 C C . SER A 1 109 ? -14.680 -13.093 -10.881 1.00 83.94 109 SER A C 1
ATOM 840 O O . SER A 1 109 ? -13.885 -13.250 -11.797 1.00 83.94 109 SER A O 1
ATOM 842 N N . ASN A 1 110 ? -15.500 -12.044 -10.831 1.00 86.88 110 ASN A N 1
ATOM 843 C CA . ASN A 1 110 ? -15.524 -10.944 -11.793 1.00 86.88 110 ASN A CA 1
ATOM 844 C C . ASN A 1 110 ? -14.852 -9.660 -11.264 1.00 86.88 110 ASN A C 1
ATOM 846 O O . ASN A 1 110 ? -15.103 -8.589 -11.809 1.00 86.88 110 ASN A O 1
ATOM 850 N N . ALA A 1 111 ? -14.067 -9.719 -10.183 1.00 87.00 111 ALA A N 1
ATOM 851 C CA . ALA A 1 111 ? -13.413 -8.534 -9.629 1.00 87.00 111 ALA A CA 1
ATOM 852 C C . ALA A 1 111 ? -12.411 -7.918 -10.626 1.00 87.00 111 ALA A C 1
ATOM 854 O O . ALA A 1 111 ? -11.533 -8.609 -11.140 1.00 87.00 111 ALA A O 1
ATOM 855 N N . GLY A 1 112 ? -12.529 -6.610 -10.881 1.00 88.00 112 GLY A N 1
ATOM 856 C CA . GLY A 1 112 ? -11.683 -5.900 -11.839 1.00 88.00 112 GLY A CA 1
ATOM 857 C C . GLY A 1 112 ? -11.640 -4.379 -11.630 1.00 88.00 112 GLY A C 1
ATOM 858 O O . GLY A 1 112 ? -12.295 -3.858 -10.720 1.00 88.00 112 GLY A O 1
ATOM 859 N N . PRO A 1 113 ? -10.883 -3.654 -12.476 1.00 90.31 113 PRO A N 1
ATOM 860 C CA . PRO A 1 113 ? -10.210 -4.141 -13.686 1.00 90.31 113 PRO A CA 1
ATOM 861 C C . PRO A 1 113 ? -8.882 -4.861 -13.402 1.00 90.31 113 PRO A C 1
ATOM 863 O O . PRO A 1 113 ? -8.130 -4.469 -12.518 1.00 90.31 113 PRO A O 1
ATOM 866 N N . LEU A 1 114 ? -8.590 -5.905 -14.182 1.00 93.31 114 LEU A N 1
ATOM 867 C CA . LEU A 1 114 ? -7.315 -6.630 -14.162 1.00 93.31 114 LEU A CA 1
ATOM 868 C C . LEU A 1 114 ? -6.537 -6.364 -15.453 1.00 93.31 114 LEU A C 1
ATOM 870 O O . LEU A 1 114 ? -7.126 -6.048 -16.490 1.00 93.31 114 LEU A O 1
ATOM 874 N N . ALA A 1 115 ? -5.212 -6.495 -15.398 1.00 94.25 115 ALA A N 1
ATOM 875 C CA . ALA A 1 115 ? -4.379 -6.381 -16.588 1.00 94.25 115 ALA A CA 1
ATOM 876 C C . ALA A 1 115 ? -4.653 -7.552 -17.561 1.00 94.25 115 ALA A C 1
ATOM 878 O O . ALA A 1 115 ? -4.985 -8.653 -17.112 1.00 94.25 115 ALA A O 1
ATOM 879 N N . PRO A 1 116 ? -4.499 -7.361 -18.886 1.00 94.94 116 PRO A N 1
ATOM 880 C CA . PRO A 1 116 ? -4.707 -8.439 -19.853 1.00 94.94 116 PRO A CA 1
ATOM 881 C C . PRO A 1 116 ? -3.758 -9.614 -19.606 1.00 94.94 116 PRO A C 1
ATOM 883 O O . PRO A 1 116 ? -2.567 -9.403 -19.373 1.00 94.94 116 PRO A O 1
ATOM 886 N N . LEU A 1 117 ? -4.265 -10.848 -19.686 1.00 95.00 117 LEU A N 1
ATOM 887 C CA . LEU A 1 117 ? -3.459 -12.065 -19.512 1.00 95.00 117 LEU A CA 1
ATOM 888 C C . LEU A 1 117 ? -2.651 -12.432 -20.765 1.00 95.00 117 LEU A C 1
ATOM 890 O O . LEU A 1 117 ? -1.618 -13.095 -20.654 1.00 95.00 117 LEU A O 1
ATOM 894 N N . ASP A 1 118 ? -3.090 -11.996 -21.949 1.00 96.31 118 ASP A N 1
ATOM 895 C CA . ASP A 1 118 ? -2.335 -12.171 -23.189 1.00 96.31 118 ASP A CA 1
ATOM 896 C C . ASP A 1 118 ? -1.122 -11.210 -23.205 1.00 96.31 118 ASP A C 1
ATOM 898 O O . ASP A 1 118 ? -1.300 -9.992 -23.098 1.00 96.31 118 ASP A O 1
ATOM 902 N N . PRO A 1 119 ? 0.124 -11.704 -23.361 1.00 95.94 119 PRO A N 1
ATOM 903 C CA . PRO A 1 119 ? 1.316 -10.851 -23.391 1.00 95.94 119 PRO A CA 1
ATOM 904 C C . PRO A 1 119 ? 1.328 -9.793 -24.511 1.00 95.94 119 PRO A C 1
ATOM 906 O O . PRO A 1 119 ? 1.951 -8.736 -24.362 1.00 95.94 119 PRO A O 1
ATOM 909 N N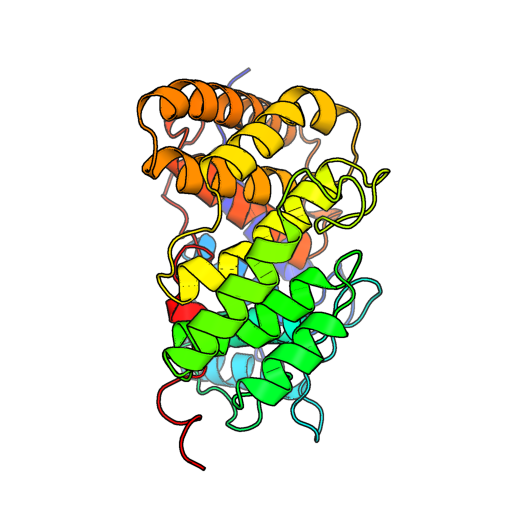 . SER A 1 120 ? 0.666 -10.051 -25.642 1.00 93.50 120 SER A N 1
ATOM 910 C CA . SER A 1 120 ? 0.549 -9.095 -26.748 1.00 93.50 120 SER A CA 1
ATOM 911 C C . SER A 1 120 ? -0.381 -7.933 -26.387 1.00 93.50 120 SER A C 1
ATOM 913 O O . SER A 1 120 ? -0.023 -6.768 -26.593 1.00 93.50 120 SER A O 1
ATOM 915 N N . GLU A 1 121 ? -1.512 -8.233 -25.748 1.00 96.38 121 GLU A N 1
ATOM 916 C CA . GLU A 1 121 ? -2.456 -7.241 -25.233 1.00 96.38 121 GLU A CA 1
ATOM 917 C C . GLU A 1 121 ? -1.866 -6.465 -24.057 1.00 96.38 121 GLU A C 1
ATOM 919 O O . GLU A 1 121 ? -2.011 -5.245 -23.997 1.00 96.38 121 GLU A O 1
ATOM 924 N N . LEU A 1 122 ? -1.114 -7.132 -23.173 1.00 95.94 122 LEU A N 1
ATOM 925 C CA . LEU A 1 122 ? -0.374 -6.483 -22.093 1.00 95.94 122 LEU A CA 1
ATOM 926 C C . LEU A 1 122 ? 0.568 -5.403 -22.638 1.00 95.94 122 LEU A C 1
ATOM 928 O O . LEU A 1 122 ? 0.602 -4.291 -22.113 1.00 95.94 122 LEU A O 1
ATOM 932 N N . SER A 1 123 ? 1.334 -5.700 -23.695 1.00 91.75 123 SER A N 1
ATOM 933 C CA . SER A 1 123 ? 2.243 -4.710 -24.289 1.00 91.75 123 SER A CA 1
ATOM 934 C C . SER A 1 123 ? 1.483 -3.486 -24.808 1.00 91.75 123 SER A C 1
ATOM 936 O O . SER A 1 123 ? 1.940 -2.358 -24.618 1.00 91.75 123 SER A O 1
ATOM 938 N N . LEU A 1 124 ? 0.320 -3.686 -25.437 1.00 91.50 124 LEU A N 1
ATOM 939 C CA . LEU A 1 124 ? -0.537 -2.592 -25.902 1.00 91.50 124 LEU A CA 1
ATOM 940 C C . LEU A 1 124 ? -1.113 -1.789 -24.730 1.00 91.50 124 LEU A C 1
ATOM 942 O O . LEU A 1 124 ? -1.047 -0.560 -24.741 1.00 91.50 124 LEU A O 1
ATOM 946 N N . TRP A 1 125 ? -1.595 -2.473 -23.695 1.00 92.44 125 TRP A N 1
ATOM 947 C CA . TRP A 1 125 ? -2.135 -1.860 -22.485 1.00 92.44 125 TRP A CA 1
ATOM 948 C C . TRP A 1 125 ? -1.085 -1.006 -21.754 1.00 92.44 125 TRP A C 1
ATOM 950 O O . TRP A 1 125 ? -1.333 0.163 -21.465 1.00 92.44 125 TRP A O 1
ATOM 960 N N . LEU A 1 126 ? 0.139 -1.516 -21.569 1.00 89.69 126 LEU A N 1
ATOM 961 C CA . LEU A 1 126 ? 1.256 -0.780 -20.951 1.00 89.69 126 LEU A CA 1
ATOM 962 C C . LEU A 1 126 ? 1.723 0.429 -21.780 1.00 89.69 126 LEU A C 1
ATOM 964 O O . LEU A 1 126 ? 2.222 1.417 -21.230 1.00 89.69 126 LEU A O 1
ATOM 968 N N . LYS A 1 127 ? 1.602 0.367 -23.110 1.00 84.44 127 LYS A N 1
ATOM 969 C CA . LYS A 1 127 ? 1.883 1.507 -24.001 1.00 84.44 127 LYS A CA 1
ATOM 970 C C . LYS A 1 127 ? 0.810 2.589 -23.906 1.00 84.44 127 LYS A C 1
ATOM 972 O O . LYS A 1 127 ? 1.152 3.760 -24.014 1.00 84.44 127 LYS A O 1
ATOM 977 N N . GLY A 1 128 ? -0.448 2.202 -23.695 1.00 83.50 128 GLY A N 1
ATOM 978 C CA . GLY A 1 128 ? -1.573 3.123 -23.515 1.00 83.50 128 GLY A CA 1
ATOM 979 C C . GLY A 1 128 ? -1.712 3.700 -22.103 1.00 83.50 128 GLY A C 1
ATOM 980 O O . GLY A 1 128 ? -2.508 4.614 -21.907 1.00 83.50 128 GLY A O 1
ATOM 981 N N . HIS A 1 129 ? -0.965 3.181 -21.125 1.00 84.19 129 HIS A N 1
ATOM 982 C CA . HIS A 1 129 ? -1.056 3.609 -19.730 1.00 84.19 129 HIS A CA 1
ATOM 983 C C . HIS A 1 129 ? -0.579 5.059 -19.524 1.00 84.19 129 HIS A C 1
ATOM 985 O O . HIS A 1 129 ? 0.499 5.434 -19.994 1.00 84.19 129 HIS A O 1
ATOM 991 N N . ASP A 1 130 ? -1.344 5.861 -18.772 1.00 80.00 130 ASP A N 1
ATOM 992 C CA . ASP A 1 130 ? -0.909 7.192 -18.341 1.00 80.00 130 ASP A CA 1
ATOM 993 C C . ASP A 1 130 ? -0.033 7.099 -17.087 1.00 80.00 130 ASP A C 1
ATOM 995 O O . ASP A 1 130 ? -0.502 7.137 -15.943 1.00 80.00 130 ASP A O 1
ATOM 999 N N . TRP A 1 131 ? 1.271 7.045 -17.331 1.00 75.38 131 TRP A N 1
ATOM 1000 C CA . TRP A 1 131 ? 2.302 6.971 -16.303 1.00 75.38 131 TRP A CA 1
ATOM 1001 C C . TRP A 1 131 ? 2.333 8.189 -15.373 1.00 75.38 131 TRP A C 1
ATOM 1003 O O . TRP A 1 131 ? 2.845 8.074 -14.269 1.00 75.38 131 TRP A O 1
ATOM 1013 N N . LYS A 1 132 ? 1.773 9.346 -15.761 1.00 69.38 132 LYS A N 1
ATOM 1014 C CA . LYS A 1 132 ? 1.847 10.563 -14.936 1.00 69.38 132 LYS A CA 1
ATOM 1015 C C . LYS A 1 132 ? 0.846 10.573 -13.785 1.00 69.38 132 LYS A C 1
ATOM 1017 O O . LYS A 1 132 ? 1.135 11.176 -12.751 1.00 69.38 132 LYS A O 1
ATOM 1022 N N . SER A 1 133 ? -0.341 9.999 -13.980 1.00 67.31 133 SER A N 1
ATOM 1023 C CA . SER A 1 133 ? -1.467 10.200 -13.057 1.00 67.31 133 SER A CA 1
ATOM 1024 C C . SER A 1 133 ? -2.203 8.926 -12.637 1.00 67.31 133 SER A C 1
ATOM 1026 O O . SER A 1 133 ? -3.012 8.982 -11.711 1.00 67.31 133 SER A O 1
ATOM 1028 N N . THR A 1 134 ? -1.910 7.776 -13.262 1.00 68.94 134 THR A N 1
ATOM 1029 C CA . THR A 1 134 ? -2.667 6.529 -13.048 1.00 68.94 134 THR A CA 1
ATOM 1030 C C . THR A 1 134 ? -1.827 5.344 -12.564 1.00 68.94 134 THR A C 1
ATOM 1032 O O . THR A 1 134 ? -2.279 4.210 -12.620 1.00 68.94 134 THR A O 1
ATOM 1035 N N . HIS A 1 135 ? -0.644 5.563 -11.986 1.00 77.69 135 HIS A N 1
ATOM 1036 C CA . HIS A 1 135 ? 0.244 4.492 -11.492 1.00 77.69 135 HIS A CA 1
ATOM 1037 C C . HIS A 1 135 ? -0.412 3.518 -10.496 1.00 77.69 135 HIS A C 1
ATOM 1039 O O . HIS A 1 135 ? -0.108 2.327 -10.494 1.00 77.69 135 HIS A O 1
ATOM 1045 N N . LYS A 1 136 ? -1.368 3.989 -9.689 1.00 84.94 136 LYS A N 1
ATOM 1046 C CA . LYS A 1 136 ? -2.160 3.131 -8.788 1.00 84.94 136 LYS A CA 1
ATOM 1047 C C . LYS A 1 136 ? -3.103 2.181 -9.535 1.00 84.94 136 LYS A C 1
ATOM 1049 O O . LYS A 1 136 ? -3.399 1.099 -9.040 1.00 84.94 136 LYS A O 1
ATOM 1054 N N . GLU A 1 137 ? -3.560 2.581 -10.721 1.00 84.94 137 GLU A N 1
ATOM 1055 C CA . GLU A 1 137 ? -4.351 1.739 -11.623 1.00 84.94 137 GLU A CA 1
ATOM 1056 C C . GLU A 1 137 ? -3.516 0.565 -12.127 1.00 84.94 137 GLU A C 1
ATOM 1058 O O . GLU A 1 137 ? -3.987 -0.571 -12.130 1.00 84.94 137 GLU A O 1
ATOM 1063 N N . LEU A 1 138 ? -2.258 0.837 -12.502 1.00 87.25 138 LEU A N 1
ATOM 1064 C CA . LEU A 1 138 ? -1.318 -0.194 -12.926 1.00 87.25 138 LEU A CA 1
ATOM 1065 C C . LEU A 1 138 ? -1.095 -1.208 -11.808 1.00 87.25 138 LEU A C 1
ATOM 1067 O O . LEU A 1 138 ? -1.296 -2.401 -12.032 1.00 87.25 138 LEU A O 1
ATOM 1071 N N . CYS A 1 139 ? -0.729 -0.715 -10.616 1.00 89.19 139 CYS A N 1
ATOM 1072 C CA . CYS A 1 139 ? -0.529 -1.556 -9.440 1.00 89.19 139 CYS A CA 1
ATOM 1073 C C . CYS A 1 139 ? -1.752 -2.435 -9.205 1.00 89.19 139 CYS A C 1
ATOM 1075 O O . CYS A 1 139 ? -1.644 -3.657 -9.190 1.00 89.19 139 CYS A O 1
ATOM 1077 N N . GLY A 1 140 ? -2.940 -1.832 -9.132 1.00 90.25 140 GLY A N 1
ATOM 1078 C CA . GLY A 1 140 ? -4.128 -2.595 -8.797 1.00 90.25 140 GLY A CA 1
ATOM 1079 C C . GLY A 1 140 ? -4.643 -3.551 -9.858 1.00 90.25 140 GLY A C 1
ATOM 1080 O O . GLY A 1 140 ? -5.321 -4.512 -9.513 1.00 90.25 140 GLY A O 1
ATOM 1081 N N . SER A 1 141 ? -4.262 -3.349 -11.116 1.00 92.06 141 SER A N 1
ATOM 1082 C CA . SER A 1 141 ? -4.610 -4.263 -12.205 1.00 92.06 141 SER A CA 1
ATOM 1083 C C . SER A 1 141 ? -3.616 -5.424 -12.340 1.00 92.06 141 SER A C 1
ATOM 1085 O O . SER A 1 141 ? -4.005 -6.522 -12.736 1.00 92.06 141 SER A O 1
ATOM 1087 N N . ALA A 1 142 ? -2.330 -5.193 -12.050 1.00 93.56 142 ALA A N 1
ATOM 1088 C CA . ALA A 1 142 ? -1.252 -6.165 -12.258 1.00 93.56 142 ALA A CA 1
ATOM 1089 C C . ALA A 1 142 ? -0.895 -6.959 -10.992 1.00 93.56 142 ALA A C 1
ATOM 1091 O O . ALA A 1 142 ? -0.692 -8.172 -11.061 1.00 93.56 142 ALA A O 1
ATOM 1092 N N . MET A 1 143 ? -0.832 -6.292 -9.837 1.00 92.62 143 MET A N 1
ATOM 1093 C CA . MET A 1 143 ? -0.404 -6.885 -8.569 1.00 92.62 143 MET A CA 1
ATOM 1094 C C . MET A 1 143 ? -1.230 -8.120 -8.170 1.00 92.62 143 MET A C 1
ATOM 1096 O O . MET A 1 143 ? -0.609 -9.120 -7.810 1.00 92.62 143 MET A O 1
ATOM 1100 N N . PRO A 1 144 ? -2.576 -8.137 -8.281 1.00 92.69 144 PRO A N 1
ATOM 1101 C CA . PRO A 1 144 ? -3.358 -9.315 -7.898 1.00 92.69 144 PRO A CA 1
ATOM 1102 C C . PRO A 1 144 ? -3.049 -10.551 -8.747 1.00 92.69 144 PRO A C 1
ATOM 1104 O O . PRO A 1 144 ? -2.951 -11.661 -8.230 1.00 92.69 144 PRO A O 1
ATOM 1107 N N . LEU A 1 145 ? -2.838 -10.351 -10.051 1.00 93.81 145 LEU A N 1
ATOM 1108 C CA . LEU A 1 145 ? -2.482 -11.421 -10.982 1.00 93.81 145 LEU A CA 1
ATOM 1109 C C . LEU A 1 145 ? -1.099 -12.005 -10.670 1.00 93.81 145 LEU A C 1
ATOM 1111 O O . LEU A 1 145 ? -0.899 -13.218 -10.734 1.00 93.81 145 LEU A O 1
ATOM 1115 N N . LEU A 1 146 ? -0.150 -11.138 -10.315 1.00 93.56 146 LEU A N 1
ATOM 1116 C CA . LEU A 1 146 ? 1.200 -11.525 -9.916 1.00 93.56 146 LEU A CA 1
ATOM 1117 C C . LEU A 1 146 ? 1.204 -12.259 -8.566 1.00 93.56 146 LEU A C 1
ATOM 1119 O O . LEU A 1 146 ? 1.802 -13.329 -8.470 1.00 93.56 146 LEU A O 1
ATOM 1123 N N . ALA A 1 147 ? 0.474 -11.751 -7.568 1.00 91.12 147 ALA A N 1
ATOM 1124 C CA . ALA A 1 147 ? 0.357 -12.350 -6.233 1.00 91.12 147 ALA A CA 1
ATOM 1125 C C . ALA A 1 147 ? -0.268 -13.760 -6.239 1.00 91.12 147 ALA A C 1
ATOM 1127 O O . ALA A 1 147 ? 0.041 -14.585 -5.366 1.00 91.12 147 ALA A O 1
ATOM 1128 N N . ASP A 1 148 ? -1.138 -14.030 -7.216 1.00 90.00 148 ASP A N 1
ATOM 1129 C CA . ASP A 1 148 ? -1.784 -15.330 -7.428 1.00 90.00 148 ASP A CA 1
ATOM 1130 C C . ASP A 1 148 ? -0.994 -16.278 -8.333 1.00 90.00 148 ASP A C 1
ATOM 1132 O O . ASP A 1 148 ? -1.340 -17.456 -8.430 1.00 90.00 148 ASP A O 1
ATOM 1136 N N . GLY A 1 149 ? 0.065 -15.802 -8.995 1.00 90.56 149 GLY A N 1
ATOM 1137 C CA . GLY A 1 149 ? 0.773 -16.589 -10.007 1.00 90.56 149 GLY A CA 1
ATOM 1138 C C . GLY A 1 149 ? -0.093 -16.889 -11.237 1.00 90.56 149 GLY A C 1
ATOM 1139 O O . GLY A 1 149 ? 0.098 -17.910 -11.892 1.00 90.56 149 GLY A O 1
ATOM 1140 N N . ALA A 1 150 ? -1.048 -16.007 -11.546 1.00 90.44 150 ALA A N 1
ATOM 1141 C CA . ALA A 1 150 ? -2.000 -16.136 -12.652 1.00 90.44 150 ALA A CA 1
ATOM 1142 C C . ALA A 1 150 ? -1.365 -15.961 -14.039 1.00 90.44 150 ALA A C 1
ATOM 1144 O O . ALA A 1 150 ? -1.979 -16.259 -15.063 1.00 90.44 150 ALA A O 1
ATOM 1145 N N . VAL A 1 151 ? -0.159 -15.398 -14.078 1.00 93.62 151 VAL A N 1
ATOM 1146 C CA . VAL A 1 151 ? 0.497 -14.917 -15.293 1.00 93.62 151 VAL A CA 1
ATOM 1147 C C . VAL A 1 151 ? 1.634 -15.836 -15.719 1.00 93.62 151 VAL A C 1
ATOM 1149 O O . VAL A 1 151 ? 2.333 -16.432 -14.902 1.00 93.62 151 VAL A O 1
ATOM 1152 N N . SER A 1 152 ? 1.845 -15.939 -17.030 1.00 95.00 152 SER A N 1
ATOM 1153 C CA . SER A 1 152 ? 2.926 -16.748 -17.598 1.00 95.00 152 SER A CA 1
ATOM 1154 C C . SER A 1 152 ? 4.300 -16.083 -17.436 1.00 95.00 152 SER A C 1
ATOM 1156 O O . SER A 1 152 ? 4.418 -14.870 -17.259 1.00 95.00 152 SER A O 1
ATOM 1158 N N . SER A 1 153 ? 5.379 -16.857 -17.590 1.00 95.12 153 SER A N 1
ATOM 1159 C CA . SER A 1 153 ? 6.740 -16.298 -17.629 1.00 95.12 153 SER A CA 1
ATOM 1160 C C . SER A 1 153 ? 6.936 -15.295 -18.774 1.00 95.12 153 SER A C 1
ATOM 1162 O O . SER A 1 153 ? 7.702 -14.344 -18.636 1.00 95.12 153 SER A O 1
ATOM 1164 N N . GLU A 1 154 ? 6.229 -15.479 -19.894 1.00 96.88 154 GLU A N 1
ATOM 1165 C CA . GLU A 1 154 ? 6.252 -14.533 -21.014 1.00 96.88 154 GLU A CA 1
ATOM 1166 C C . GLU A 1 154 ? 5.563 -13.214 -20.654 1.00 96.88 154 GLU A C 1
ATOM 1168 O O . GLU A 1 154 ? 6.083 -12.145 -20.971 1.00 96.88 154 GLU A O 1
ATOM 1173 N N . TRP A 1 155 ? 4.440 -13.277 -19.934 1.00 96.81 155 TRP A N 1
ATOM 1174 C CA . TRP A 1 155 ? 3.767 -12.094 -19.399 1.00 96.81 155 TRP A CA 1
ATOM 1175 C C . TRP A 1 155 ? 4.711 -11.297 -18.494 1.00 96.81 155 TRP A C 1
ATOM 1177 O O . TRP A 1 155 ? 4.899 -10.099 -18.702 1.00 96.81 155 TRP A O 1
ATOM 1187 N N . ILE A 1 156 ? 5.388 -11.978 -17.559 1.00 95.81 156 ILE A N 1
ATOM 1188 C CA . ILE A 1 156 ? 6.375 -11.362 -16.660 1.00 95.81 156 ILE A CA 1
ATOM 1189 C C . ILE A 1 156 ? 7.510 -10.720 -17.466 1.00 95.81 156 ILE A C 1
ATOM 1191 O O . ILE A 1 156 ? 7.870 -9.570 -17.219 1.00 95.81 156 ILE A O 1
ATOM 1195 N N . ARG A 1 157 ? 8.035 -11.411 -18.486 1.00 95.25 157 ARG A N 1
ATOM 1196 C CA . ARG A 1 157 ? 9.089 -10.878 -19.361 1.00 95.25 157 ARG A CA 1
ATOM 1197 C C . ARG A 1 157 ? 8.650 -9.604 -20.085 1.00 95.25 157 ARG A C 1
ATOM 1199 O O . ARG A 1 157 ? 9.428 -8.651 -20.153 1.00 95.25 157 ARG A O 1
ATOM 1206 N N . VAL A 1 158 ? 7.433 -9.576 -20.635 1.00 94.62 158 VAL A N 1
ATOM 1207 C CA . VAL A 1 158 ? 6.875 -8.386 -21.295 1.00 94.62 158 VAL A CA 1
ATOM 1208 C C . VAL A 1 158 ? 6.700 -7.256 -20.288 1.00 94.62 158 VAL A C 1
ATOM 1210 O O . VAL A 1 158 ? 7.206 -6.164 -20.543 1.00 94.62 158 VAL A O 1
ATOM 1213 N N . PHE A 1 159 ? 6.066 -7.519 -19.142 1.00 93.19 159 PHE A N 1
ATOM 1214 C CA . PHE A 1 159 ? 5.883 -6.537 -18.075 1.00 93.19 159 PHE A CA 1
ATOM 1215 C C . PHE A 1 159 ? 7.224 -5.916 -17.673 1.00 93.19 159 PHE A C 1
ATOM 1217 O O . PHE A 1 159 ? 7.416 -4.707 -17.803 1.00 93.19 159 PHE A O 1
ATOM 1224 N N . THR A 1 160 ? 8.211 -6.744 -17.316 1.00 91.50 160 THR A N 1
ATOM 1225 C CA . THR A 1 160 ? 9.536 -6.270 -16.910 1.00 91.50 160 THR A CA 1
ATOM 1226 C C . THR A 1 160 ? 10.237 -5.476 -18.007 1.00 91.50 160 THR A C 1
ATOM 1228 O O . THR A 1 160 ? 10.797 -4.418 -17.719 1.00 91.50 160 THR A O 1
ATOM 1231 N N . ARG A 1 161 ? 10.201 -5.931 -19.267 1.00 89.38 161 ARG A N 1
ATOM 1232 C CA . ARG A 1 161 ? 10.809 -5.216 -20.402 1.00 89.38 161 ARG A CA 1
ATOM 1233 C C . ARG A 1 161 ? 10.196 -3.830 -20.590 1.00 89.38 161 ARG A C 1
ATOM 1235 O O . ARG A 1 161 ? 10.928 -2.852 -20.741 1.00 89.38 161 ARG A O 1
ATOM 1242 N N . GLU A 1 162 ? 8.869 -3.742 -20.601 1.00 87.50 162 GLU A N 1
ATOM 1243 C CA . GLU A 1 162 ? 8.160 -2.481 -20.818 1.00 87.50 162 GLU A CA 1
ATOM 1244 C C . GLU A 1 162 ? 8.438 -1.492 -19.678 1.00 87.50 162 GLU A C 1
ATOM 1246 O O . GLU A 1 162 ? 8.810 -0.347 -19.942 1.00 87.50 162 GLU A O 1
ATOM 1251 N N . ILE A 1 163 ? 8.361 -1.933 -18.423 1.00 86.19 163 ILE A N 1
ATOM 1252 C CA . ILE A 1 163 ? 8.677 -1.096 -17.260 1.00 86.19 163 ILE A CA 1
ATOM 1253 C C . ILE A 1 163 ? 10.148 -0.643 -17.277 1.00 86.19 163 ILE A C 1
ATOM 1255 O O . ILE A 1 163 ? 10.420 0.549 -17.138 1.00 86.19 163 ILE A O 1
ATOM 1259 N N . SER A 1 164 ? 11.098 -1.550 -17.539 1.00 82.56 164 SER A N 1
ATOM 1260 C CA . SER A 1 164 ? 12.540 -1.233 -17.576 1.00 82.56 164 SER A CA 1
ATOM 1261 C C . SER A 1 164 ? 12.895 -0.239 -18.680 1.00 82.56 164 SER A C 1
ATOM 1263 O O . SER A 1 164 ? 13.701 0.666 -18.473 1.00 82.56 164 SER A O 1
ATOM 1265 N N . SER A 1 165 ? 12.264 -0.352 -19.855 1.00 78.56 165 SER A N 1
ATOM 1266 C CA . SER A 1 165 ? 12.495 0.583 -20.968 1.00 78.56 165 SER A CA 1
ATOM 1267 C C . SER A 1 165 ? 12.159 2.037 -20.613 1.00 78.56 165 SER A C 1
ATOM 1269 O O . SER A 1 165 ? 12.677 2.965 -21.233 1.00 78.56 165 SER A O 1
ATOM 1271 N N . ARG A 1 166 ? 11.334 2.235 -19.579 1.00 76.75 166 ARG A N 1
ATOM 1272 C CA . ARG A 1 166 ? 10.910 3.539 -19.066 1.00 76.75 166 ARG A CA 1
ATOM 1273 C C . ARG A 1 166 ? 11.805 4.052 -17.934 1.00 76.75 166 ARG A C 1
ATOM 1275 O O . ARG A 1 166 ? 11.520 5.112 -17.397 1.00 76.75 166 ARG A O 1
ATOM 1282 N N . LEU A 1 167 ? 12.884 3.346 -17.578 1.00 71.62 167 LEU A N 1
ATOM 1283 C CA . LEU A 1 167 ? 13.860 3.782 -16.573 1.00 71.62 167 LEU A CA 1
ATOM 1284 C C . LEU A 1 167 ? 15.103 4.467 -17.152 1.00 71.62 167 LEU A C 1
ATOM 1286 O O . LEU A 1 167 ? 15.675 5.318 -16.472 1.00 71.62 167 LEU A O 1
ATOM 1290 N N . SER A 1 168 ? 15.520 4.135 -18.378 1.00 61.16 168 SER A N 1
ATOM 1291 C CA . SER A 1 168 ? 16.820 4.544 -18.943 1.00 61.16 168 SER A CA 1
ATOM 1292 C C . SER A 1 168 ? 17.046 6.066 -18.995 1.00 61.16 168 SER A C 1
ATOM 1294 O O . SER A 1 168 ? 16.149 6.849 -19.303 1.00 61.16 168 SER A O 1
ATOM 1296 N N . ALA A 1 169 ? 18.289 6.482 -18.719 1.00 50.31 169 ALA A N 1
ATOM 1297 C CA . ALA A 1 169 ? 18.739 7.876 -18.685 1.00 50.31 169 ALA A CA 1
ATOM 1298 C C . ALA A 1 169 ? 18.733 8.586 -20.055 1.00 50.31 169 ALA A C 1
ATOM 1300 O O . ALA A 1 169 ? 18.746 9.813 -20.096 1.00 50.31 169 ALA A O 1
ATOM 1301 N N . GLU A 1 170 ? 18.666 7.845 -21.165 1.00 51.47 170 GLU A N 1
ATOM 1302 C CA . GLU A 1 170 ? 18.562 8.412 -22.522 1.00 51.47 170 GLU A CA 1
ATOM 1303 C C . GLU A 1 170 ? 17.179 9.012 -22.829 1.00 51.47 170 GLU A C 1
ATOM 1305 O O . GLU A 1 170 ? 16.985 9.635 -23.871 1.00 51.47 170 GLU A O 1
ATOM 1310 N N . ARG A 1 171 ? 16.214 8.876 -21.909 1.00 50.62 171 ARG A N 1
ATOM 1311 C CA . ARG A 1 171 ? 14.893 9.513 -21.987 1.00 50.62 171 ARG A CA 1
ATOM 1312 C C . ARG A 1 171 ? 14.611 10.307 -20.715 1.00 50.62 171 ARG A C 1
ATOM 1314 O O . ARG A 1 171 ? 13.832 9.861 -19.876 1.00 50.62 171 ARG A O 1
ATOM 1321 N N . PRO A 1 172 ? 15.217 11.494 -20.549 1.00 42.53 172 PRO A N 1
ATOM 1322 C CA . PRO A 1 172 ? 15.199 12.183 -19.264 1.00 42.53 172 PRO A CA 1
ATOM 1323 C C . PRO A 1 172 ? 13.805 12.639 -18.801 1.00 42.53 172 PRO A C 1
ATOM 1325 O O . PRO A 1 172 ? 13.661 12.967 -17.629 1.00 42.53 172 PRO A O 1
ATOM 1328 N N . LEU A 1 173 ? 12.792 12.680 -19.685 1.00 42.78 173 LEU A N 1
ATOM 1329 C CA . LEU A 1 173 ? 11.460 13.243 -19.396 1.00 42.78 173 LEU A CA 1
ATOM 1330 C C . LEU A 1 173 ? 10.268 12.336 -19.785 1.00 42.78 173 LEU A C 1
ATOM 1332 O O . LEU A 1 173 ? 9.125 12.788 -19.738 1.00 42.78 173 LEU A O 1
ATOM 1336 N N . GLU A 1 174 ? 10.510 11.068 -20.142 1.00 46.47 174 GLU A N 1
ATOM 1337 C CA . GLU A 1 174 ? 9.455 10.045 -20.352 1.00 46.47 174 GLU A CA 1
ATOM 1338 C C . GLU A 1 174 ? 9.406 8.999 -19.212 1.00 46.47 174 GLU A C 1
ATOM 1340 O O . GLU A 1 174 ? 8.569 8.097 -19.207 1.00 46.47 174 GLU A O 1
ATOM 1345 N N . THR A 1 175 ? 10.304 9.115 -18.230 1.00 52.94 175 THR A N 1
ATOM 1346 C CA . THR A 1 175 ? 10.485 8.207 -17.088 1.00 52.94 175 THR A CA 1
ATOM 1347 C C . THR A 1 175 ? 9.442 8.418 -15.996 1.00 52.94 175 THR A C 1
ATOM 1349 O O . THR A 1 175 ? 9.658 9.286 -15.160 1.00 52.94 175 THR A O 1
ATOM 1352 N N . TRP A 1 176 ? 8.378 7.603 -15.970 1.00 56.41 176 TRP A N 1
ATOM 1353 C CA . TRP A 1 176 ? 7.366 7.398 -14.900 1.00 56.41 176 TRP A CA 1
ATOM 1354 C C . TRP A 1 176 ? 6.637 8.632 -14.335 1.00 56.41 176 TRP A C 1
ATOM 1356 O O . TRP A 1 176 ? 5.534 8.505 -13.840 1.00 56.41 176 TRP A O 1
ATOM 1366 N N . CYS A 1 177 ? 7.176 9.829 -14.483 1.00 56.53 177 CYS A N 1
ATOM 1367 C CA . CYS A 1 177 ? 6.646 11.119 -14.103 1.00 56.53 177 CYS A CA 1
ATOM 1368 C C . CYS A 1 177 ? 7.219 12.152 -15.082 1.00 56.53 177 CYS A C 1
ATOM 1370 O O . CYS A 1 177 ? 8.278 11.955 -15.681 1.00 56.53 177 CYS A O 1
ATOM 1372 N N . ALA A 1 178 ? 6.518 13.265 -15.268 1.00 58.03 178 ALA A N 1
ATOM 1373 C CA . ALA A 1 178 ? 7.028 14.351 -16.094 1.00 58.03 178 ALA A CA 1
ATOM 1374 C C . ALA A 1 178 ? 8.312 14.964 -15.494 1.00 58.03 178 ALA A C 1
ATOM 1376 O O . ALA A 1 178 ? 8.549 14.884 -14.290 1.00 58.03 178 ALA A O 1
ATOM 1377 N N . ALA A 1 179 ? 9.108 15.611 -16.345 1.00 60.62 179 ALA A N 1
ATOM 1378 C CA . ALA A 1 179 ? 10.316 16.373 -16.005 1.00 60.62 179 ALA A CA 1
ATOM 1379 C C . ALA A 1 179 ? 10.224 17.261 -14.758 1.00 60.62 179 ALA A C 1
ATOM 1381 O O . ALA A 1 179 ? 11.198 17.467 -14.039 1.00 60.62 179 ALA A O 1
ATOM 1382 N N . ASP A 1 180 ? 9.049 17.844 -14.587 1.00 71.00 180 ASP A N 1
ATOM 1383 C CA . ASP A 1 180 ? 8.682 18.893 -13.654 1.00 71.00 180 ASP A CA 1
ATOM 1384 C C . ASP A 1 180 ? 7.825 18.365 -12.498 1.00 71.00 180 ASP A C 1
ATOM 1386 O O . ASP A 1 180 ? 7.362 19.148 -11.668 1.00 71.00 180 ASP A O 1
ATOM 1390 N N . ALA A 1 181 ? 7.618 17.046 -12.420 1.00 75.69 181 ALA A N 1
ATOM 1391 C CA . ALA A 1 181 ? 6.837 16.448 -11.354 1.00 75.69 181 ALA A CA 1
ATOM 1392 C C . ALA A 1 181 ? 7.506 16.692 -9.988 1.00 75.69 181 ALA A C 1
ATOM 1394 O O . ALA A 1 181 ? 8.723 16.518 -9.840 1.00 75.69 181 ALA A O 1
ATOM 1395 N N . PRO A 1 182 ? 6.727 17.066 -8.960 1.00 79.50 182 PRO A N 1
ATOM 1396 C CA . PRO A 1 182 ? 7.259 17.226 -7.621 1.00 79.50 182 PRO A CA 1
ATOM 1397 C C . PRO A 1 182 ? 7.756 15.876 -7.061 1.00 79.50 182 PRO A C 1
ATOM 1399 O O . PRO A 1 182 ? 7.235 14.817 -7.425 1.00 79.50 182 PRO A O 1
ATOM 1402 N N . PRO A 1 183 ? 8.743 15.888 -6.146 1.00 81.88 183 PRO A N 1
ATOM 1403 C CA . PRO A 1 183 ? 9.370 14.678 -5.605 1.00 81.88 183 PRO A CA 1
ATOM 1404 C C . PRO A 1 183 ? 8.390 13.638 -5.063 1.00 81.88 183 PRO A C 1
ATOM 1406 O O . PRO A 1 183 ? 8.576 12.448 -5.311 1.00 81.88 183 PRO A O 1
ATOM 1409 N N . TRP A 1 184 ? 7.336 14.070 -4.365 1.00 81.81 184 TRP A N 1
ATOM 1410 C CA . TRP A 1 184 ? 6.326 13.168 -3.813 1.00 81.81 184 TRP A CA 1
ATOM 1411 C C . TRP A 1 184 ? 5.593 12.362 -4.892 1.00 81.81 184 TRP A C 1
ATOM 1413 O O . TRP A 1 184 ? 5.310 11.181 -4.698 1.00 81.81 184 TRP A O 1
ATOM 1423 N N . GLN A 1 185 ? 5.336 12.965 -6.055 1.00 80.81 185 GLN A N 1
ATOM 1424 C CA . GLN A 1 185 ? 4.669 12.294 -7.169 1.00 80.81 185 GLN A CA 1
ATOM 1425 C C . GLN A 1 185 ? 5.599 11.257 -7.805 1.00 80.81 185 GLN A C 1
ATOM 1427 O O . GLN A 1 185 ? 5.161 10.159 -8.137 1.00 80.81 185 GLN A O 1
ATOM 1432 N N . VAL A 1 186 ? 6.892 11.580 -7.918 1.00 81.56 186 VAL A N 1
ATOM 1433 C CA . VAL A 1 186 ? 7.932 10.647 -8.383 1.00 81.56 186 VAL A CA 1
ATOM 1434 C C . VAL A 1 186 ? 8.040 9.438 -7.456 1.00 81.56 186 VAL A C 1
ATOM 1436 O O . VAL A 1 186 ? 8.018 8.307 -7.936 1.00 81.56 186 VAL A O 1
ATOM 1439 N N . ILE A 1 187 ? 8.106 9.669 -6.143 1.00 86.06 187 ILE A N 1
ATOM 1440 C CA . ILE A 1 187 ? 8.141 8.610 -5.124 1.00 86.06 187 ILE A CA 1
ATOM 1441 C C . ILE A 1 187 ? 6.918 7.706 -5.256 1.00 86.06 187 ILE A C 1
ATOM 1443 O O . ILE A 1 187 ? 7.069 6.495 -5.400 1.00 86.06 187 ILE A O 1
ATOM 1447 N N . SER A 1 188 ? 5.720 8.298 -5.254 1.00 84.75 188 SER A N 1
ATOM 1448 C CA . SER A 1 188 ? 4.479 7.529 -5.298 1.00 84.75 188 SER A CA 1
ATOM 1449 C C . SER A 1 188 ? 4.365 6.710 -6.583 1.00 84.75 188 SER A C 1
ATOM 1451 O O . SER A 1 188 ? 3.949 5.554 -6.537 1.00 84.75 188 SER A O 1
ATOM 1453 N N . CYS A 1 189 ? 4.773 7.263 -7.728 1.00 83.00 189 CYS A N 1
ATOM 1454 C CA . CYS A 1 189 ? 4.760 6.522 -8.984 1.00 83.00 189 CYS A CA 1
ATOM 1455 C C . CYS A 1 189 ? 5.719 5.326 -8.959 1.00 83.00 189 CYS A C 1
ATOM 1457 O O . CYS A 1 189 ? 5.287 4.204 -9.220 1.00 83.00 189 CYS A O 1
ATOM 1459 N N . ILE A 1 190 ? 6.986 5.539 -8.573 1.00 85.25 190 ILE A N 1
ATOM 1460 C CA . ILE A 1 190 ? 7.975 4.455 -8.447 1.00 85.25 190 ILE A CA 1
ATOM 1461 C C . ILE A 1 190 ? 7.441 3.353 -7.522 1.00 85.25 190 ILE A C 1
ATOM 1463 O O . ILE A 1 190 ? 7.519 2.179 -7.873 1.00 85.25 190 ILE A O 1
ATOM 1467 N N . TYR A 1 191 ? 6.881 3.735 -6.371 1.00 88.44 191 TYR A N 1
ATOM 1468 C CA . TYR A 1 191 ? 6.382 2.801 -5.366 1.00 88.44 191 TYR A CA 1
ATOM 1469 C C . TYR A 1 191 ? 5.315 1.862 -5.934 1.00 88.44 191 TYR A C 1
ATOM 1471 O O . TYR A 1 191 ? 5.524 0.654 -5.971 1.00 88.44 191 TYR A O 1
ATOM 1479 N N . HIS A 1 192 ? 4.221 2.402 -6.475 1.00 87.56 192 HIS A N 1
ATOM 1480 C CA . HIS A 1 192 ? 3.108 1.567 -6.940 1.00 87.56 192 HIS A CA 1
ATOM 1481 C C . HIS A 1 192 ? 3.483 0.727 -8.173 1.00 87.56 192 HIS A C 1
ATOM 1483 O O . HIS A 1 192 ? 2.987 -0.384 -8.345 1.00 87.56 192 HIS A O 1
ATOM 1489 N N . VAL A 1 193 ? 4.377 1.217 -9.041 1.00 85.81 193 VAL A N 1
ATOM 1490 C CA . VAL A 1 193 ? 4.883 0.408 -10.164 1.00 85.81 193 VAL A CA 1
ATOM 1491 C C . VAL A 1 193 ? 5.677 -0.801 -9.654 1.00 85.81 193 VAL A C 1
ATOM 1493 O O . VAL A 1 193 ? 5.551 -1.896 -10.206 1.00 85.81 193 VAL A O 1
ATOM 1496 N N . LEU A 1 194 ? 6.486 -0.616 -8.607 1.00 87.56 194 LEU A N 1
ATOM 1497 C CA . LEU A 1 194 ? 7.362 -1.655 -8.065 1.00 87.56 194 LEU A CA 1
ATOM 1498 C C . LEU A 1 194 ? 6.687 -2.568 -7.031 1.00 87.56 194 LEU A C 1
ATOM 1500 O O . LEU A 1 194 ? 7.128 -3.703 -6.894 1.00 87.56 194 LEU A O 1
ATOM 1504 N N . GLU A 1 195 ? 5.574 -2.175 -6.408 1.00 87.88 195 GLU A N 1
ATOM 1505 C CA . GLU A 1 195 ? 4.758 -3.093 -5.586 1.00 87.88 195 GLU A CA 1
ATOM 1506 C C . GLU A 1 195 ? 4.354 -4.357 -6.363 1.00 87.88 195 GLU A C 1
ATOM 1508 O O . GLU A 1 195 ? 4.382 -5.470 -5.836 1.00 87.88 195 GLU A O 1
ATOM 1513 N N . SER A 1 196 ? 4.055 -4.213 -7.660 1.00 89.31 196 SER A N 1
ATOM 1514 C CA . SER A 1 196 ? 3.749 -5.355 -8.533 1.00 89.31 196 SER A CA 1
ATOM 1515 C C . SER A 1 196 ? 4.921 -6.341 -8.638 1.00 89.31 196 SER A C 1
ATOM 1517 O O . SER A 1 196 ? 4.708 -7.549 -8.730 1.00 89.31 196 SER A O 1
ATOM 1519 N N . TYR A 1 197 ? 6.163 -5.852 -8.599 1.00 90.38 197 TYR A N 1
ATOM 1520 C CA . TYR A 1 197 ? 7.344 -6.711 -8.656 1.00 90.38 197 TYR A CA 1
ATOM 1521 C C . TYR A 1 197 ? 7.476 -7.559 -7.399 1.00 90.38 197 TYR A C 1
ATOM 1523 O O . TYR A 1 197 ? 7.704 -8.762 -7.515 1.00 90.38 197 TYR A O 1
ATOM 1531 N N . ASP A 1 198 ? 7.264 -6.976 -6.221 1.00 88.75 198 ASP A N 1
ATOM 1532 C CA . ASP A 1 198 ? 7.348 -7.733 -4.972 1.00 88.75 198 ASP A CA 1
ATOM 1533 C C . ASP A 1 198 ? 6.241 -8.766 -4.843 1.00 88.75 198 ASP A C 1
ATOM 1535 O O . ASP A 1 198 ? 6.512 -9.912 -4.475 1.00 88.75 198 ASP A O 1
ATOM 1539 N N . ALA A 1 199 ? 5.019 -8.417 -5.247 1.00 88.62 199 ALA A N 1
ATOM 1540 C CA . ALA A 1 199 ? 3.916 -9.369 -5.295 1.00 88.62 199 ALA A CA 1
ATOM 1541 C C . ALA A 1 199 ? 4.217 -10.579 -6.193 1.00 88.62 199 ALA A C 1
ATOM 1543 O O . ALA A 1 199 ? 3.850 -11.703 -5.854 1.00 88.62 199 ALA A O 1
ATOM 1544 N N . GLY A 1 200 ? 4.919 -10.363 -7.310 1.00 89.12 200 GLY A N 1
ATOM 1545 C CA . GLY A 1 200 ? 5.360 -11.423 -8.217 1.00 89.12 200 GLY A CA 1
ATOM 1546 C C . GLY A 1 200 ? 6.705 -12.065 -7.863 1.00 89.12 200 GLY A C 1
ATOM 1547 O O . GLY A 1 200 ? 7.166 -12.924 -8.614 1.00 89.12 200 GLY A O 1
ATOM 1548 N N . CYS A 1 201 ? 7.366 -11.639 -6.778 1.00 89.19 201 CYS A N 1
ATOM 1549 C CA . CYS A 1 201 ? 8.751 -12.007 -6.451 1.00 89.19 201 CYS A CA 1
ATOM 1550 C C . CYS A 1 201 ? 9.729 -11.798 -7.631 1.00 89.19 201 CYS A C 1
ATOM 1552 O O . CYS A 1 201 ? 10.651 -12.587 -7.854 1.00 89.19 201 CYS A O 1
ATOM 1554 N N . ILE A 1 202 ? 9.512 -10.737 -8.409 1.00 90.56 202 ILE A N 1
ATOM 1555 C CA . ILE A 1 202 ? 10.320 -10.353 -9.567 1.00 90.56 202 ILE A CA 1
ATOM 1556 C C . ILE A 1 202 ? 11.424 -9.411 -9.091 1.00 90.56 202 ILE A C 1
ATOM 1558 O O . ILE A 1 202 ? 11.177 -8.466 -8.349 1.00 90.56 202 ILE A O 1
ATOM 1562 N N . SER A 1 203 ? 12.656 -9.615 -9.558 1.00 88.25 203 SER A N 1
ATOM 1563 C CA . SER A 1 203 ? 13.741 -8.672 -9.276 1.00 88.25 203 SER A CA 1
ATOM 1564 C C . SER A 1 203 ? 13.451 -7.290 -9.862 1.00 88.25 203 SER A C 1
ATOM 1566 O O . SER A 1 203 ? 13.058 -7.169 -11.026 1.00 88.25 203 SER A O 1
ATOM 1568 N N . TYR A 1 204 ? 13.700 -6.243 -9.077 1.00 87.69 204 TYR A N 1
ATOM 1569 C CA . TYR A 1 204 ? 13.546 -4.875 -9.554 1.00 87.69 204 TYR A CA 1
ATOM 1570 C C . TYR A 1 204 ? 14.467 -4.571 -10.745 1.00 87.69 204 TYR A C 1
ATOM 1572 O O . TYR A 1 204 ? 15.624 -5.005 -10.763 1.00 87.69 204 TYR A O 1
ATOM 1580 N N . PRO A 1 205 ? 13.989 -3.791 -11.726 1.00 83.50 205 PRO A N 1
ATOM 1581 C CA . PRO A 1 205 ? 14.794 -3.368 -12.859 1.00 83.50 205 PRO A CA 1
ATOM 1582 C C .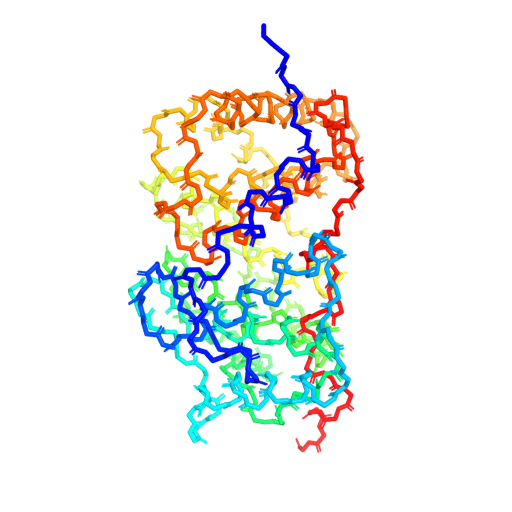 PRO A 1 205 ? 15.710 -2.205 -12.464 1.00 83.50 205 PRO A C 1
ATOM 1584 O O . PRO A 1 205 ? 15.261 -1.246 -11.846 1.00 83.50 205 PRO A O 1
ATOM 1587 N N . GLU A 1 206 ? 16.988 -2.268 -12.847 1.00 82.88 206 GLU A N 1
ATOM 1588 C CA . GLU A 1 206 ? 17.977 -1.200 -12.603 1.00 82.88 206 GLU A CA 1
ATOM 1589 C C . GLU A 1 206 ? 17.999 -0.672 -11.141 1.00 82.88 206 GLU A C 1
ATOM 1591 O O . GLU A 1 206 ? 17.876 0.537 -10.908 1.00 82.88 206 GLU A O 1
ATOM 1596 N N . PRO A 1 207 ? 18.155 -1.540 -10.118 1.00 84.62 207 PRO A N 1
ATOM 1597 C CA . PRO A 1 207 ? 17.983 -1.158 -8.712 1.00 84.62 207 PRO A CA 1
ATOM 1598 C C . PRO A 1 207 ? 18.959 -0.065 -8.246 1.00 84.62 207 PRO A C 1
ATOM 1600 O O . PRO A 1 207 ? 18.591 0.802 -7.454 1.00 84.62 207 PRO A O 1
ATOM 1603 N N . ASP A 1 208 ? 20.187 -0.045 -8.770 1.00 83.50 208 ASP A N 1
ATOM 1604 C CA . ASP A 1 208 ? 21.171 0.991 -8.434 1.00 83.50 208 ASP A CA 1
ATOM 1605 C C . ASP A 1 208 ? 20.753 2.373 -8.971 1.00 83.50 208 ASP A C 1
ATOM 1607 O O . ASP A 1 208 ? 20.889 3.380 -8.269 1.00 83.50 208 ASP A O 1
ATOM 1611 N N . LEU A 1 209 ? 20.171 2.423 -10.178 1.00 81.00 209 LEU A N 1
ATOM 1612 C CA . LEU A 1 209 ? 19.644 3.649 -10.782 1.00 81.00 209 LEU A CA 1
ATOM 1613 C C . LEU A 1 209 ? 18.434 4.178 -10.005 1.00 81.00 209 LEU A C 1
ATOM 1615 O O . LEU A 1 209 ? 18.346 5.380 -9.744 1.00 81.00 209 LEU A O 1
ATOM 1619 N N . LEU A 1 210 ? 17.509 3.289 -9.635 1.00 83.38 210 LEU A N 1
ATOM 1620 C CA . LEU A 1 210 ? 16.347 3.621 -8.808 1.00 83.38 210 LEU A CA 1
ATOM 1621 C C . LEU A 1 210 ? 16.778 4.205 -7.462 1.00 83.38 210 LEU A C 1
ATOM 1623 O O . LEU A 1 210 ? 16.305 5.270 -7.061 1.00 83.38 210 LEU A O 1
ATOM 1627 N N . LEU A 1 211 ? 17.732 3.550 -6.800 1.00 83.75 211 LEU A N 1
ATOM 1628 C CA . LEU A 1 211 ? 18.260 3.989 -5.516 1.00 83.75 211 LEU A CA 1
ATOM 1629 C C . LEU A 1 211 ? 18.954 5.354 -5.619 1.00 83.75 211 LEU A C 1
ATOM 1631 O O . LEU A 1 211 ? 18.692 6.241 -4.805 1.00 83.75 211 LEU A O 1
ATOM 1635 N N . ASP A 1 212 ? 19.793 5.565 -6.638 1.00 81.12 212 ASP A N 1
ATOM 1636 C CA . ASP A 1 212 ? 20.437 6.861 -6.876 1.00 81.12 212 ASP A CA 1
ATOM 1637 C C . ASP A 1 212 ? 19.413 7.977 -7.100 1.00 81.12 212 ASP A C 1
ATOM 1639 O O . ASP A 1 212 ? 19.586 9.088 -6.592 1.00 81.12 212 ASP A O 1
ATOM 1643 N N . ARG A 1 213 ? 18.338 7.700 -7.848 1.00 81.00 213 ARG A N 1
ATOM 1644 C CA . ARG A 1 213 ? 17.256 8.665 -8.081 1.00 81.00 213 ARG A CA 1
ATOM 1645 C C . ARG A 1 213 ? 16.537 9.017 -6.786 1.00 81.00 213 ARG A C 1
ATOM 1647 O O . ARG A 1 213 ? 16.413 10.202 -6.490 1.00 81.00 213 ARG A O 1
ATOM 1654 N N . LEU A 1 214 ? 16.134 8.024 -5.994 1.00 83.06 214 LEU A N 1
ATOM 1655 C CA . LEU A 1 214 ? 15.443 8.247 -4.720 1.00 83.06 214 LEU A CA 1
ATOM 1656 C C . LEU A 1 214 ? 16.294 9.049 -3.731 1.00 83.06 214 LEU A C 1
ATOM 1658 O O . LEU A 1 214 ? 15.793 9.978 -3.098 1.00 83.06 214 LEU A O 1
ATOM 1662 N N . LEU A 1 215 ? 17.593 8.752 -3.636 1.00 81.69 215 LEU A N 1
ATOM 1663 C CA . LEU A 1 215 ? 18.512 9.504 -2.779 1.00 81.69 215 LEU A CA 1
ATOM 1664 C C . LEU A 1 215 ? 18.704 10.953 -3.263 1.00 81.69 215 LEU A C 1
ATOM 1666 O O . LEU A 1 215 ? 18.802 11.860 -2.436 1.00 81.69 215 LEU A O 1
ATOM 1670 N N . LYS A 1 216 ? 18.730 11.193 -4.584 1.00 81.94 216 LYS A N 1
ATOM 1671 C CA . LYS A 1 216 ? 18.854 12.541 -5.178 1.00 81.94 216 LYS A CA 1
ATOM 1672 C C . LYS 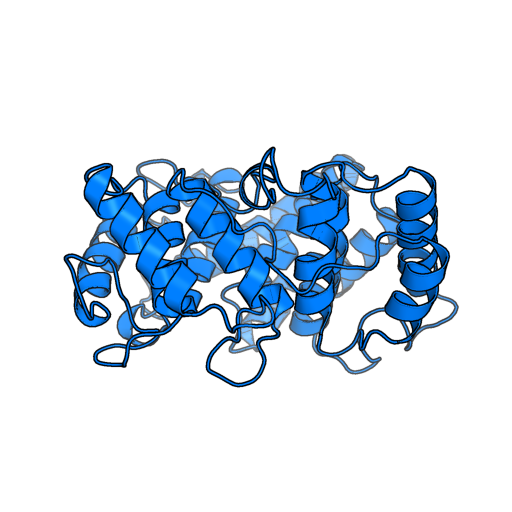A 1 216 ? 17.629 13.429 -4.953 1.00 81.94 216 LYS A C 1
ATOM 1674 O O . LYS A 1 216 ? 17.770 14.648 -5.018 1.00 81.94 216 LYS A O 1
ATOM 1679 N N . LEU A 1 217 ? 16.455 12.860 -4.666 1.00 81.38 217 LEU A N 1
ATOM 1680 C CA . LEU A 1 217 ? 15.259 13.652 -4.354 1.00 81.38 217 LEU A CA 1
ATOM 1681 C C . LEU A 1 217 ? 15.433 14.497 -3.084 1.00 81.38 217 LEU A C 1
ATOM 1683 O O . LEU A 1 217 ? 14.812 15.553 -2.972 1.00 81.38 217 LEU A O 1
ATOM 1687 N N . GLY A 1 218 ? 16.275 14.058 -2.139 1.00 83.00 218 GLY A N 1
ATOM 1688 C CA . GLY A 1 218 ? 16.477 14.769 -0.873 1.00 83.00 218 GLY A CA 1
ATOM 1689 C C . GLY A 1 218 ? 15.194 14.853 -0.041 1.00 83.00 218 GLY A C 1
ATOM 1690 O O . GLY A 1 218 ? 14.913 15.888 0.561 1.00 83.00 218 GLY A O 1
ATOM 1691 N N . TRP A 1 219 ? 14.396 13.777 -0.039 1.00 87.75 219 TRP A N 1
ATOM 1692 C CA . TRP A 1 219 ? 13.073 13.737 0.594 1.00 87.75 219 TRP A CA 1
ATOM 1693 C C . TRP A 1 219 ? 13.036 14.269 2.043 1.00 87.75 219 TRP A C 1
ATOM 1695 O O . TRP A 1 219 ? 12.162 15.093 2.328 1.00 87.75 219 TRP A O 1
ATOM 1705 N N . PRO A 1 220 ? 13.990 13.926 2.941 1.00 87.62 220 PRO A N 1
ATOM 1706 C CA . PRO A 1 220 ? 13.967 14.417 4.322 1.00 87.62 220 PRO A CA 1
ATOM 1707 C C . PRO A 1 220 ? 13.962 15.946 4.469 1.00 87.62 220 PRO A C 1
ATOM 1709 O O . PRO A 1 220 ? 13.406 16.456 5.446 1.00 87.62 220 PRO A O 1
ATOM 1712 N N . ASP A 1 221 ? 14.565 16.666 3.519 1.00 86.06 221 ASP A N 1
ATOM 1713 C CA . ASP A 1 221 ? 14.624 18.130 3.524 1.00 86.06 221 ASP A CA 1
ATOM 1714 C C . ASP A 1 221 ? 13.390 18.745 2.857 1.00 86.06 221 ASP A C 1
ATOM 1716 O O . ASP A 1 221 ? 12.863 19.756 3.328 1.00 86.06 221 ASP A O 1
ATOM 1720 N N . ARG A 1 222 ? 12.894 18.118 1.783 1.00 83.38 222 ARG A N 1
ATOM 1721 C CA . ARG A 1 222 ? 11.764 18.632 0.996 1.00 83.38 222 ARG A CA 1
ATOM 1722 C C . ARG A 1 222 ? 10.406 18.409 1.653 1.00 83.38 222 ARG A C 1
ATOM 1724 O O . ARG A 1 222 ? 9.561 19.296 1.557 1.00 83.38 222 ARG A O 1
ATOM 1731 N N . ARG A 1 223 ? 10.217 17.307 2.393 1.00 85.00 223 ARG A N 1
ATOM 1732 C CA . ARG A 1 223 ? 8.931 16.974 3.042 1.00 85.00 223 ARG A CA 1
ATOM 1733 C C . ARG A 1 223 ? 8.384 18.099 3.925 1.00 85.00 223 ARG A C 1
ATOM 1735 O O . ARG A 1 223 ? 7.181 18.266 4.041 1.00 85.00 223 ARG A O 1
ATOM 1742 N N . LYS A 1 224 ? 9.259 18.917 4.525 1.00 70.62 224 LYS A N 1
ATOM 1743 C CA . LYS A 1 224 ? 8.858 20.033 5.399 1.00 70.62 224 LYS A CA 1
ATOM 1744 C C . LYS A 1 224 ? 8.088 21.134 4.666 1.00 70.62 224 LYS A C 1
ATOM 1746 O O . LYS A 1 224 ? 7.346 21.871 5.307 1.00 70.62 224 LYS A O 1
ATOM 1751 N N . ALA A 1 225 ? 8.306 21.277 3.360 1.00 66.12 225 ALA A N 1
ATOM 1752 C CA . ALA A 1 225 ? 7.658 22.285 2.526 1.00 66.12 225 ALA A CA 1
ATOM 1753 C C . ALA A 1 225 ? 6.369 21.772 1.863 1.00 66.12 225 ALA A C 1
ATOM 1755 O O . ALA A 1 225 ? 5.619 22.563 1.294 1.00 66.12 225 ALA A O 1
ATOM 1756 N N . GLU A 1 226 ? 6.102 20.467 1.929 1.00 64.88 226 GLU A N 1
ATOM 1757 C CA . GLU A 1 226 ? 5.023 19.817 1.195 1.00 64.88 226 GLU A CA 1
ATOM 1758 C C . GLU A 1 226 ? 3.933 19.361 2.178 1.00 64.88 226 GLU A C 1
ATOM 1760 O O . GLU A 1 226 ? 4.192 18.637 3.131 1.00 64.88 226 GLU A O 1
ATOM 1765 N N . GLN A 1 227 ? 2.693 19.821 1.977 1.00 55.69 227 GLN A N 1
ATOM 1766 C CA . GLN A 1 227 ? 1.567 19.577 2.896 1.00 55.69 227 GLN A CA 1
ATOM 1767 C C . GLN A 1 227 ? 0.952 18.163 2.781 1.00 55.69 227 GLN A C 1
ATOM 1769 O O . GLN A 1 227 ? -0.035 17.887 3.452 1.00 55.69 227 GLN A O 1
ATOM 1774 N N . GLN A 1 228 ? 1.500 17.279 1.937 1.00 55.59 228 GLN A N 1
ATOM 1775 C CA . GLN A 1 228 ? 0.998 15.917 1.697 1.00 55.59 228 GLN A CA 1
ATOM 1776 C C . GLN A 1 228 ? 2.122 14.898 1.918 1.00 55.59 228 GLN A C 1
ATOM 1778 O O . GLN A 1 228 ? 2.912 14.624 1.014 1.00 55.59 228 GLN A O 1
ATOM 1783 N N . THR A 1 229 ? 2.222 14.354 3.132 1.00 63.16 229 THR A N 1
ATOM 1784 C CA . THR A 1 229 ? 3.339 13.470 3.531 1.00 63.16 229 THR A CA 1
ATOM 1785 C C . THR A 1 229 ? 2.884 12.138 4.122 1.00 63.16 229 THR A C 1
ATOM 1787 O O . THR A 1 229 ? 3.721 11.305 4.471 1.00 63.16 229 THR A O 1
ATOM 1790 N N . GLU A 1 230 ? 1.577 11.885 4.235 1.00 71.00 230 GLU A N 1
ATOM 1791 C CA . GLU A 1 230 ? 1.077 10.767 5.031 1.00 71.00 230 GLU A CA 1
ATOM 1792 C C . GLU A 1 230 ? 1.491 9.411 4.470 1.00 71.00 230 GLU A C 1
ATOM 1794 O O . GLU A 1 230 ? 2.021 8.625 5.251 1.00 71.00 230 GLU A O 1
ATOM 1799 N N . CYS A 1 231 ? 1.285 9.163 3.167 1.00 83.06 231 CYS A N 1
ATOM 1800 C CA . CYS A 1 231 ? 1.670 7.911 2.497 1.00 83.06 231 CYS A CA 1
ATOM 1801 C C . CYS A 1 231 ? 3.074 8.019 1.854 1.00 83.06 231 CYS A C 1
ATOM 1803 O O . CYS A 1 231 ? 3.863 7.090 1.960 1.00 83.06 231 CYS A O 1
ATOM 1805 N N . THR A 1 232 ? 3.444 9.179 1.286 1.00 87.50 232 THR A N 1
ATOM 1806 C CA . THR A 1 232 ? 4.727 9.383 0.576 1.00 87.50 232 THR A CA 1
ATOM 1807 C C . THR A 1 232 ? 5.960 9.104 1.441 1.00 87.50 232 THR A C 1
ATOM 1809 O O . THR A 1 232 ? 6.939 8.547 0.948 1.00 87.50 232 THR A O 1
ATOM 1812 N N . ASP A 1 233 ? 5.927 9.469 2.731 1.00 90.12 233 ASP A N 1
ATOM 1813 C CA . ASP A 1 233 ? 7.013 9.147 3.669 1.00 90.12 233 ASP A CA 1
ATOM 1814 C C . ASP A 1 233 ? 7.244 7.627 3.753 1.00 90.12 233 ASP A C 1
ATOM 1816 O O . ASP A 1 233 ? 8.390 7.182 3.843 1.00 90.12 233 ASP A O 1
ATOM 1820 N N . GLY A 1 234 ? 6.162 6.843 3.713 1.00 89.62 234 GLY A N 1
ATOM 1821 C CA . GLY A 1 234 ? 6.202 5.385 3.702 1.00 89.62 234 GLY A CA 1
ATOM 1822 C C . GLY A 1 234 ? 6.657 4.827 2.365 1.00 89.62 234 GLY A C 1
ATOM 1823 O O . GLY A 1 234 ? 7.599 4.042 2.355 1.00 89.62 234 GLY A O 1
ATOM 1824 N N . ASP A 1 235 ? 6.062 5.288 1.258 1.00 90.00 235 ASP A N 1
ATOM 1825 C CA . ASP A 1 235 ? 6.412 4.875 -0.109 1.00 90.00 235 ASP A CA 1
ATOM 1826 C C . ASP A 1 235 ? 7.932 4.999 -0.329 1.00 90.00 235 ASP A C 1
ATOM 1828 O O . ASP A 1 235 ? 8.613 4.072 -0.772 1.00 90.00 235 ASP A O 1
ATOM 1832 N N . TRP A 1 236 ? 8.494 6.150 0.056 1.00 91.38 236 TRP A N 1
ATOM 1833 C CA . TRP A 1 236 ? 9.923 6.428 -0.043 1.00 91.38 236 TRP A CA 1
ATOM 1834 C C . TRP A 1 236 ? 10.770 5.551 0.883 1.00 91.38 236 TRP A C 1
ATOM 1836 O O . TRP A 1 236 ? 11.785 5.004 0.446 1.00 91.38 236 TRP A O 1
ATOM 1846 N N . ALA A 1 237 ? 10.385 5.426 2.158 1.00 91.19 237 ALA A N 1
ATOM 1847 C CA . ALA A 1 237 ? 11.148 4.642 3.124 1.00 91.19 237 ALA A CA 1
ATOM 1848 C C . ALA A 1 237 ? 11.180 3.163 2.728 1.00 91.19 237 ALA A C 1
ATOM 1850 O O . ALA A 1 237 ? 12.240 2.541 2.767 1.00 91.19 237 ALA A O 1
ATOM 1851 N N . TRP A 1 238 ? 10.039 2.628 2.299 1.00 90.12 238 TRP A N 1
ATOM 1852 C CA . TRP A 1 238 ? 9.896 1.257 1.836 1.00 90.12 238 TRP A CA 1
ATOM 1853 C C . TRP A 1 238 ? 10.785 0.985 0.621 1.00 90.12 238 TRP A C 1
ATOM 1855 O O . TRP A 1 238 ? 11.610 0.074 0.664 1.00 90.12 238 TRP A O 1
ATOM 1865 N N . LEU A 1 239 ? 10.731 1.846 -0.403 1.00 89.50 239 LEU A N 1
ATOM 1866 C CA . LEU A 1 239 ? 11.569 1.699 -1.596 1.00 89.50 239 LEU A CA 1
ATOM 1867 C C . LEU A 1 239 ? 13.060 1.687 -1.253 1.00 89.50 239 LEU A C 1
ATOM 1869 O O . LEU A 1 239 ? 13.817 0.877 -1.786 1.00 89.50 239 LEU A O 1
ATOM 1873 N N . LEU A 1 240 ? 13.496 2.578 -0.356 1.00 89.94 240 LEU A N 1
ATOM 1874 C CA . LEU A 1 240 ? 14.883 2.601 0.099 1.00 89.94 240 LEU A CA 1
ATOM 1875 C C . LEU A 1 240 ? 15.279 1.300 0.804 1.00 89.94 240 LEU A C 1
ATOM 1877 O O . LEU A 1 240 ? 16.382 0.811 0.572 1.00 89.94 240 LEU A O 1
ATOM 1881 N N . ILE A 1 241 ? 14.408 0.740 1.648 1.00 87.75 241 ILE A N 1
ATOM 1882 C CA . ILE A 1 241 ? 14.668 -0.522 2.352 1.00 87.75 241 ILE A CA 1
ATOM 1883 C C . ILE A 1 241 ? 14.829 -1.658 1.343 1.00 87.75 241 ILE A C 1
ATOM 1885 O O . ILE A 1 241 ? 15.856 -2.340 1.369 1.00 87.75 241 ILE A O 1
ATOM 1889 N N . GLU A 1 242 ? 13.865 -1.830 0.438 1.00 86.88 242 GLU A N 1
ATOM 1890 C CA . GLU A 1 242 ? 13.871 -2.930 -0.530 1.00 86.88 242 GLU A CA 1
ATOM 1891 C C . GLU A 1 242 ? 15.056 -2.834 -1.499 1.00 86.88 242 GLU A C 1
ATOM 1893 O O . GLU A 1 242 ? 15.806 -3.797 -1.671 1.00 86.88 242 GLU A O 1
ATOM 1898 N N . LEU A 1 243 ? 15.334 -1.646 -2.044 1.00 86.25 243 LEU A N 1
ATOM 1899 C CA . LEU A 1 243 ? 16.485 -1.440 -2.928 1.00 86.25 243 LEU A CA 1
ATOM 1900 C C . LEU A 1 243 ? 17.825 -1.626 -2.199 1.00 86.25 243 LEU A C 1
ATOM 1902 O O . LEU A 1 243 ? 18.781 -2.145 -2.780 1.00 86.25 243 LEU A O 1
ATOM 1906 N N . CYS A 1 244 ? 17.927 -1.237 -0.924 1.00 84.81 244 CYS A N 1
ATOM 1907 C CA . CYS A 1 244 ? 19.162 -1.397 -0.156 1.00 84.81 244 CYS A CA 1
ATOM 1908 C C . CYS A 1 244 ? 19.412 -2.824 0.347 1.00 84.81 244 CYS A C 1
ATOM 1910 O O . CYS A 1 244 ? 20.575 -3.143 0.611 1.00 84.81 244 CYS A O 1
ATOM 1912 N N . LYS A 1 245 ? 18.405 -3.711 0.420 1.00 77.69 245 LYS A N 1
ATOM 1913 C CA . LYS A 1 245 ? 18.641 -5.152 0.665 1.00 77.69 245 LYS A CA 1
ATOM 1914 C C . LYS A 1 245 ? 19.592 -5.760 -0.372 1.00 77.69 245 LYS A C 1
ATOM 1916 O O . LYS A 1 245 ? 20.314 -6.703 -0.068 1.00 77.69 245 LYS A O 1
ATOM 1921 N N . LEU A 1 246 ? 19.650 -5.179 -1.571 1.00 69.94 246 LEU A N 1
ATOM 1922 C CA . LEU A 1 246 ? 20.533 -5.603 -2.658 1.00 69.94 246 LEU A CA 1
ATOM 1923 C C . LEU A 1 246 ? 21.959 -5.016 -2.562 1.00 69.94 246 LEU A C 1
ATOM 1925 O O . LEU A 1 246 ? 22.836 -5.426 -3.331 1.00 69.94 246 LEU A O 1
ATOM 1929 N N . ARG A 1 247 ? 22.206 -4.044 -1.660 1.00 71.69 247 ARG A N 1
ATOM 1930 C CA . ARG A 1 247 ? 23.448 -3.242 -1.562 1.00 71.69 247 ARG A CA 1
ATOM 1931 C C . ARG A 1 247 ? 23.751 -2.786 -0.122 1.00 71.69 247 ARG A C 1
ATOM 1933 O O . ARG A 1 247 ? 23.473 -1.648 0.265 1.00 71.69 247 ARG A O 1
ATOM 1940 N N . HIS A 1 248 ? 24.408 -3.644 0.661 1.00 70.31 248 HIS A N 1
ATOM 1941 C CA . HIS A 1 248 ? 24.707 -3.404 2.085 1.00 70.31 248 HIS A CA 1
ATOM 1942 C C . HIS A 1 248 ? 25.420 -2.075 2.399 1.00 70.31 248 HIS A C 1
ATOM 1944 O O . HIS A 1 248 ? 25.127 -1.444 3.412 1.00 70.31 248 HIS A O 1
ATOM 1950 N N . GLU A 1 249 ? 26.333 -1.616 1.543 1.00 72.75 249 GLU A N 1
ATOM 1951 C CA . GLU A 1 249 ? 27.093 -0.373 1.761 1.00 72.75 249 GLU A CA 1
ATOM 1952 C C . GLU A 1 249 ? 26.215 0.891 1.741 1.00 72.75 249 GLU A C 1
ATOM 1954 O O . GLU A 1 249 ? 26.502 1.875 2.423 1.00 72.75 249 GLU A O 1
ATOM 1959 N N . ARG A 1 250 ? 25.098 0.852 1.005 1.00 79.69 250 ARG A N 1
ATOM 1960 C CA . ARG A 1 250 ? 24.146 1.967 0.892 1.00 79.69 250 ARG A CA 1
ATOM 1961 C C . ARG A 1 250 ? 23.062 1.922 1.965 1.00 79.69 250 ARG A C 1
ATOM 1963 O O . ARG A 1 250 ? 22.489 2.962 2.293 1.00 79.69 250 ARG A O 1
ATOM 1970 N N . TYR A 1 251 ? 22.847 0.749 2.561 1.00 82.81 251 TYR A N 1
ATOM 1971 C CA . TYR A 1 251 ? 21.852 0.518 3.604 1.00 82.81 251 TYR A CA 1
ATOM 1972 C C . TYR A 1 251 ? 22.033 1.456 4.803 1.00 82.81 251 TYR A C 1
ATOM 1974 O O . TYR A 1 251 ? 21.076 2.087 5.238 1.00 82.81 251 TYR A O 1
ATOM 1982 N N . VAL A 1 252 ? 23.263 1.641 5.300 1.00 83.31 252 VAL A N 1
ATOM 1983 C CA . VAL A 1 252 ? 23.520 2.506 6.472 1.00 83.31 252 VAL A CA 1
ATOM 1984 C C . VAL A 1 252 ? 23.057 3.945 6.223 1.00 83.31 252 VAL A C 1
ATOM 1986 O O . VAL A 1 252 ? 22.379 4.536 7.064 1.00 83.31 252 VAL A O 1
ATOM 1989 N N . LYS A 1 253 ? 23.377 4.502 5.049 1.00 83.12 253 LYS A N 1
ATOM 1990 C CA . LYS A 1 253 ? 22.981 5.864 4.672 1.00 83.12 253 LYS A CA 1
ATOM 1991 C C . LYS A 1 253 ? 21.466 5.982 4.487 1.00 83.12 253 LYS A C 1
ATOM 1993 O O . LYS A 1 253 ? 20.882 6.962 4.943 1.00 83.12 253 LYS A O 1
ATOM 1998 N N . ALA A 1 254 ? 20.829 4.993 3.860 1.00 85.38 254 ALA A N 1
ATOM 1999 C CA . ALA A 1 254 ? 19.376 4.955 3.713 1.00 85.38 254 ALA A CA 1
ATOM 2000 C C . ALA A 1 254 ? 18.676 4.932 5.082 1.00 85.38 254 ALA A C 1
ATOM 2002 O O . ALA A 1 254 ? 17.804 5.758 5.342 1.00 85.38 254 ALA A O 1
ATOM 2003 N N . MET A 1 255 ? 19.138 4.085 6.004 1.00 87.75 255 MET A N 1
ATOM 2004 C CA . MET A 1 255 ? 18.582 3.994 7.357 1.00 87.75 255 MET A CA 1
ATOM 2005 C C . MET A 1 255 ? 18.751 5.286 8.162 1.00 87.75 255 MET A C 1
ATOM 2007 O O . MET A 1 255 ? 17.849 5.662 8.908 1.00 87.75 255 MET A O 1
ATOM 2011 N N . GLN A 1 256 ? 19.861 6.012 7.992 1.00 88.62 256 GLN A N 1
ATOM 2012 C CA . GLN A 1 256 ? 20.033 7.339 8.596 1.00 88.62 256 GLN A CA 1
ATOM 2013 C C . GLN A 1 256 ? 18.992 8.347 8.082 1.00 88.62 256 GLN A C 1
ATOM 2015 O O . GLN A 1 256 ? 18.437 9.112 8.874 1.00 88.62 256 GLN A O 1
ATOM 2020 N N . GLN A 1 257 ? 18.687 8.335 6.780 1.00 88.88 257 GLN A N 1
ATOM 2021 C CA . GLN A 1 257 ? 17.657 9.206 6.206 1.00 88.88 257 GLN A CA 1
ATOM 2022 C C . GLN A 1 257 ? 16.251 8.806 6.675 1.00 88.88 257 GLN A C 1
ATOM 2024 O O . GLN A 1 257 ? 15.485 9.672 7.099 1.00 88.88 257 GLN A O 1
ATOM 2029 N N . ILE A 1 258 ? 15.926 7.509 6.657 1.00 91.31 258 ILE A N 1
ATOM 2030 C CA . ILE A 1 258 ? 14.651 6.959 7.154 1.00 91.31 258 ILE A CA 1
ATOM 2031 C C . ILE A 1 258 ? 14.443 7.360 8.613 1.00 91.31 258 ILE A C 1
ATOM 2033 O O . ILE A 1 258 ? 13.378 7.853 8.984 1.00 91.31 258 ILE A O 1
ATOM 2037 N N . ARG A 1 259 ? 15.491 7.241 9.436 1.00 92.12 259 ARG A N 1
ATOM 2038 C CA . ARG A 1 259 ? 15.459 7.688 10.827 1.00 92.12 259 ARG A CA 1
ATOM 2039 C C . ARG A 1 259 ? 15.177 9.180 10.956 1.00 92.12 259 ARG A C 1
ATOM 2041 O O . ARG A 1 259 ? 14.360 9.554 11.790 1.00 92.12 259 ARG A O 1
ATOM 2048 N N . SER A 1 260 ? 15.803 10.022 10.135 1.00 90.88 260 SER A N 1
ATOM 204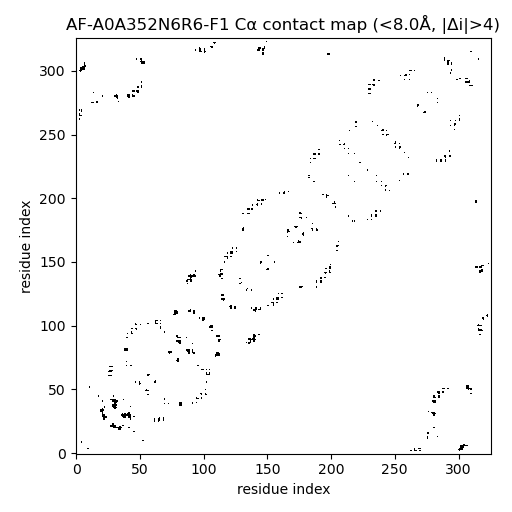9 C CA . SER A 1 260 ? 15.535 11.465 10.141 1.00 90.88 260 SER A CA 1
ATOM 2050 C C . SER A 1 260 ? 14.055 11.773 9.889 1.00 90.88 260 SER A C 1
ATOM 2052 O O . SER A 1 260 ? 13.463 12.563 10.623 1.00 90.88 260 SER A O 1
ATOM 2054 N N . VAL A 1 261 ? 13.431 11.114 8.908 1.00 91.56 261 VAL A N 1
ATOM 2055 C CA . VAL A 1 261 ? 11.994 11.278 8.620 1.00 91.56 261 VAL A CA 1
ATOM 2056 C C . VAL A 1 261 ? 11.135 10.750 9.771 1.00 91.56 261 VAL A C 1
ATOM 2058 O O . VAL A 1 261 ? 10.215 11.438 10.210 1.00 91.56 261 VAL A O 1
ATOM 2061 N N . SER A 1 262 ? 11.476 9.588 10.331 1.00 91.75 262 SER A N 1
ATOM 2062 C CA . SER A 1 262 ? 10.768 9.012 11.480 1.00 91.75 262 SER A CA 1
ATOM 2063 C C . SER A 1 262 ? 10.777 9.936 12.705 1.00 91.75 262 SER A C 1
ATOM 2065 O O . SER A 1 262 ? 9.746 10.074 13.360 1.00 91.75 262 SER A O 1
ATOM 2067 N N . VAL A 1 263 ? 11.905 10.597 13.001 1.00 91.88 263 VAL A N 1
ATOM 2068 C CA . VAL A 1 263 ? 12.009 11.584 14.094 1.00 91.88 263 VAL A CA 1
ATOM 2069 C C . VAL A 1 263 ? 11.099 12.784 13.834 1.00 91.88 263 VAL A C 1
ATOM 2071 O O . VAL A 1 263 ? 10.372 13.215 14.729 1.00 91.88 263 VAL A O 1
ATOM 2074 N N . GLN A 1 264 ? 11.092 13.311 12.605 1.00 89.75 264 GLN A N 1
ATOM 2075 C CA . GLN A 1 264 ? 10.225 14.438 12.249 1.00 89.75 264 GLN A CA 1
ATOM 2076 C C . GLN A 1 264 ? 8.742 14.088 12.434 1.00 89.75 264 GLN A C 1
ATOM 2078 O O . GLN A 1 264 ? 8.010 14.864 13.046 1.00 89.75 264 GLN A O 1
ATOM 2083 N N . ARG A 1 265 ? 8.321 12.898 11.989 1.00 89.00 265 ARG A N 1
ATOM 2084 C CA . ARG A 1 265 ? 6.946 12.406 12.166 1.00 89.00 265 ARG A CA 1
ATOM 2085 C C . ARG A 1 265 ? 6.573 12.213 13.631 1.00 89.00 265 ARG A C 1
ATOM 2087 O O . ARG A 1 265 ? 5.481 12.600 14.037 1.00 89.00 265 ARG A O 1
ATOM 2094 N N . ALA A 1 266 ? 7.475 11.662 14.441 1.00 89.94 266 ALA A N 1
ATOM 2095 C CA . ALA A 1 266 ? 7.248 11.544 15.878 1.00 89.94 266 ALA A CA 1
ATOM 2096 C C . ALA A 1 266 ? 7.081 12.920 16.539 1.00 89.94 266 ALA A C 1
ATOM 2098 O O . ALA A 1 266 ? 6.187 13.110 17.364 1.00 89.94 266 ALA A O 1
ATOM 2099 N N . GLY A 1 267 ? 7.874 13.909 16.116 1.00 89.75 267 GLY A N 1
ATOM 2100 C CA . GLY A 1 267 ? 7.706 15.301 16.525 1.00 89.75 267 GLY A CA 1
ATOM 2101 C C . GLY A 1 267 ? 6.377 15.919 16.071 1.00 89.75 267 GLY A C 1
ATOM 2102 O O . GLY A 1 267 ? 5.765 16.668 16.829 1.00 89.75 267 GLY A O 1
ATOM 2103 N N . GLU A 1 268 ? 5.900 15.608 14.864 1.00 89.31 268 GLU A N 1
ATOM 2104 C CA . GLU A 1 268 ? 4.601 16.066 14.343 1.00 89.31 268 GLU A CA 1
ATOM 2105 C C . GLU A 1 268 ? 3.419 15.455 15.106 1.00 89.31 268 GLU A C 1
ATOM 2107 O O . GLU A 1 268 ? 2.462 16.168 15.417 1.00 89.31 268 GLU A O 1
ATOM 2112 N N . TRP A 1 269 ? 3.511 14.169 15.452 1.00 90.62 269 TRP A N 1
ATOM 2113 C CA . TRP A 1 269 ? 2.520 13.465 16.263 1.00 90.62 269 TRP A CA 1
ATOM 2114 C C . TRP A 1 269 ? 2.476 14.036 17.685 1.00 90.62 269 TRP A C 1
ATOM 2116 O O . TRP A 1 269 ? 1.451 14.561 18.115 1.00 90.62 269 TRP A O 1
ATOM 2126 N N . ASN A 1 270 ? 3.615 14.047 18.384 1.00 90.25 270 ASN A N 1
ATOM 2127 C CA . ASN A 1 270 ? 3.700 14.527 19.767 1.00 90.25 270 ASN A CA 1
ATOM 2128 C C . ASN A 1 270 ? 3.447 16.039 19.892 1.00 90.25 270 ASN A C 1
ATOM 2130 O O . ASN A 1 270 ? 3.015 16.514 20.940 1.00 90.25 270 ASN A O 1
ATOM 2134 N N . GLY A 1 271 ? 3.706 16.803 18.828 1.00 89.38 271 GLY A N 1
ATOM 2135 C CA . GLY A 1 271 ? 3.413 18.232 18.743 1.00 89.38 271 GLY A CA 1
ATOM 2136 C C . GLY A 1 271 ? 1.971 18.566 18.347 1.00 89.38 271 GLY A C 1
ATOM 2137 O O . GLY A 1 271 ? 1.666 19.746 18.185 1.00 89.38 271 GLY A O 1
ATOM 2138 N N . GLY A 1 272 ? 1.101 17.568 18.143 1.00 87.38 272 GLY A N 1
ATOM 2139 C CA . GLY A 1 272 ? -0.309 17.770 17.787 1.00 87.38 272 GLY A CA 1
ATOM 2140 C C . GLY A 1 272 ? -0.538 18.364 16.392 1.00 87.38 272 GLY A C 1
ATOM 2141 O O . GLY A 1 272 ? -1.602 18.929 16.130 1.00 87.38 272 GLY A O 1
ATOM 2142 N N . LYS A 1 273 ? 0.454 18.276 15.495 1.00 88.69 273 LYS A N 1
ATOM 2143 C CA . LYS A 1 273 ? 0.317 18.717 14.096 1.00 88.69 273 LYS A CA 1
ATOM 2144 C C . LYS A 1 273 ? -0.492 17.721 13.274 1.00 88.69 273 LYS A C 1
ATOM 2146 O O . LYS A 1 273 ? -1.229 18.130 12.384 1.00 88.69 273 LYS A O 1
ATOM 2151 N N . ILE A 1 274 ? -0.368 16.432 13.587 1.00 88.75 274 ILE A N 1
ATOM 2152 C CA . ILE A 1 274 ? -1.202 15.379 13.006 1.00 88.75 274 ILE A CA 1
ATOM 2153 C C . ILE A 1 274 ? -2.512 15.323 13.785 1.00 88.75 274 ILE A C 1
ATOM 2155 O O . ILE A 1 274 ? -2.522 15.046 14.984 1.00 88.75 274 ILE A O 1
ATOM 2159 N N . LYS A 1 275 ? -3.624 15.570 13.094 1.00 90.62 275 LYS A N 1
ATOM 2160 C CA . LYS A 1 275 ? -4.961 15.569 13.688 1.00 90.62 275 LYS A CA 1
ATOM 2161 C C . LYS A 1 275 ? -5.849 14.553 12.992 1.00 90.62 275 LYS A C 1
ATOM 2163 O O . LYS A 1 275 ? -6.409 14.825 11.933 1.00 90.62 275 LYS A O 1
ATOM 2168 N N . LEU A 1 276 ? -6.051 13.406 13.637 1.00 92.94 276 LEU A N 1
ATOM 2169 C CA . LEU A 1 276 ? -6.896 12.323 13.114 1.00 92.94 276 LEU A CA 1
ATOM 2170 C C . LEU A 1 276 ? -8.323 12.793 12.777 1.00 92.94 276 LEU A C 1
ATOM 2172 O O . LEU A 1 276 ? -8.949 12.274 11.858 1.00 92.94 276 LEU A O 1
ATOM 2176 N N . SER A 1 277 ? -8.824 13.813 13.478 1.00 93.00 277 SER A N 1
ATOM 2177 C CA . SER A 1 277 ? -10.131 14.429 13.230 1.00 93.00 277 SER A CA 1
ATOM 2178 C C . SER A 1 277 ? -10.271 15.129 11.883 1.00 93.00 277 SER A C 1
ATOM 2180 O O . SER A 1 277 ? -11.386 15.256 11.385 1.00 93.00 277 SER A O 1
ATOM 2182 N N . GLU A 1 278 ? -9.160 15.611 11.327 1.00 91.88 278 GLU A N 1
ATOM 2183 C CA . GLU A 1 278 ? -9.102 16.338 10.055 1.00 91.88 278 GLU A CA 1
ATOM 2184 C C . GLU A 1 278 ? -8.719 15.402 8.893 1.00 91.88 278 GLU A C 1
ATOM 2186 O O . GLU A 1 278 ? -8.907 15.745 7.728 1.00 91.88 278 GLU A O 1
ATOM 2191 N N . MET A 1 279 ? -8.234 14.195 9.201 1.00 92.19 279 MET A N 1
ATOM 2192 C CA . MET A 1 279 ? -7.869 13.185 8.212 1.00 92.19 279 MET A CA 1
ATOM 2193 C C . MET A 1 279 ? -9.088 12.402 7.729 1.00 92.19 279 MET A C 1
ATOM 2195 O O . MET A 1 279 ? -9.993 12.054 8.503 1.00 92.19 279 MET A O 1
ATOM 2199 N N . THR A 1 280 ? -9.062 12.027 6.450 1.00 93.19 280 THR A N 1
ATOM 2200 C CA . THR A 1 280 ? -9.984 11.008 5.956 1.00 93.19 280 THR A CA 1
ATOM 2201 C C . THR A 1 280 ? -9.669 9.651 6.588 1.00 93.19 280 THR A C 1
ATOM 2203 O O . THR A 1 280 ? -8.553 9.402 7.041 1.00 93.19 280 THR A O 1
ATOM 2206 N N . THR A 1 281 ? -10.625 8.729 6.599 1.00 94.56 281 THR A N 1
ATOM 2207 C CA . THR A 1 281 ? -10.426 7.354 7.080 1.00 94.56 281 THR A CA 1
ATOM 2208 C C . THR A 1 281 ? -9.311 6.647 6.315 1.00 94.56 281 THR A C 1
ATOM 2210 O O . THR A 1 281 ? -8.489 5.965 6.920 1.00 94.56 281 THR A O 1
ATOM 2213 N N . HIS A 1 282 ? -9.230 6.863 4.997 1.00 91.75 282 HIS A N 1
ATOM 2214 C CA . HIS A 1 282 ? -8.108 6.377 4.194 1.00 91.75 282 HIS A CA 1
ATOM 2215 C C . HIS A 1 282 ? -6.782 7.046 4.596 1.00 91.75 282 HIS A C 1
ATOM 2217 O O . HIS A 1 282 ? -5.757 6.380 4.679 1.00 91.75 282 HIS A O 1
ATOM 2223 N N . GLY A 1 283 ? -6.797 8.344 4.915 1.00 91.75 283 GLY A N 1
ATOM 2224 C CA . GLY A 1 283 ? -5.633 9.051 5.450 1.00 91.75 283 GLY A CA 1
ATOM 2225 C C . GLY A 1 283 ? -5.146 8.466 6.778 1.00 91.75 283 GLY A C 1
ATOM 2226 O O . GLY A 1 283 ? -3.949 8.244 6.937 1.00 91.75 283 GLY A O 1
ATOM 2227 N N . ILE A 1 284 ? -6.059 8.145 7.704 1.00 94.56 284 ILE A N 1
ATOM 2228 C CA . ILE A 1 284 ? -5.728 7.464 8.969 1.00 94.56 284 ILE A CA 1
ATOM 2229 C C . ILE A 1 284 ? -5.086 6.101 8.688 1.00 94.56 284 ILE A C 1
ATOM 2231 O O . ILE A 1 284 ? -4.077 5.767 9.305 1.00 94.56 284 ILE A O 1
ATOM 2235 N N . TYR A 1 285 ? -5.634 5.334 7.742 1.00 93.56 285 TYR A N 1
ATOM 2236 C CA . TYR A 1 285 ? -5.032 4.077 7.298 1.00 93.56 285 TYR A CA 1
ATOM 2237 C C . TYR A 1 285 ? -3.595 4.275 6.785 1.00 93.56 285 TYR A C 1
ATOM 2239 O O . TYR A 1 285 ? -2.689 3.645 7.329 1.00 93.56 285 TYR A O 1
ATOM 2247 N N . CYS A 1 286 ? -3.366 5.187 5.829 1.00 90.56 286 CYS A N 1
ATOM 2248 C CA . CYS A 1 286 ? -2.018 5.503 5.339 1.00 90.56 286 CYS A CA 1
ATOM 2249 C C . CYS A 1 286 ? -1.077 5.871 6.488 1.00 90.56 286 CYS A C 1
ATOM 2251 O O . CYS A 1 286 ? 0.027 5.344 6.586 1.00 90.56 286 CYS A O 1
ATOM 2253 N N . PHE A 1 287 ? -1.519 6.751 7.388 1.00 92.25 287 PHE A N 1
ATOM 2254 C CA . PHE A 1 287 ? -0.717 7.171 8.528 1.00 92.25 287 PHE A CA 1
ATOM 2255 C C . PHE A 1 287 ? -0.299 5.989 9.408 1.00 92.25 287 PHE A C 1
ATOM 2257 O O . PHE A 1 287 ? 0.871 5.894 9.782 1.00 92.25 287 PHE A O 1
ATOM 2264 N N . LEU A 1 288 ? -1.227 5.081 9.721 1.00 93.94 288 LEU A N 1
ATOM 2265 C CA . LEU A 1 288 ? -0.947 3.902 10.537 1.00 93.94 288 LEU A CA 1
ATOM 2266 C C . LEU A 1 288 ? -0.019 2.916 9.839 1.00 93.94 288 LEU A C 1
ATOM 2268 O O . LEU A 1 288 ? 0.899 2.414 10.482 1.00 93.94 288 LEU A O 1
ATOM 2272 N N . TRP A 1 289 ? -0.218 2.677 8.543 1.00 91.19 289 TRP A N 1
ATOM 2273 C CA . TRP A 1 289 ? 0.677 1.827 7.765 1.00 91.19 289 TRP A CA 1
ATOM 2274 C C . TRP A 1 289 ? 2.111 2.379 7.780 1.00 91.19 289 TRP A C 1
ATOM 2276 O O . TRP A 1 289 ? 3.039 1.674 8.174 1.00 91.19 289 TRP A O 1
ATOM 2286 N N . VAL A 1 290 ? 2.292 3.667 7.467 1.00 92.00 290 VAL A N 1
ATOM 2287 C CA . VAL A 1 290 ? 3.613 4.313 7.515 1.00 92.00 290 VAL A CA 1
ATOM 2288 C C . VAL A 1 290 ? 4.221 4.235 8.914 1.00 92.00 290 VAL A C 1
ATOM 2290 O O . VAL A 1 290 ? 5.421 4.024 9.077 1.00 92.00 290 VAL A O 1
ATOM 2293 N N . THR A 1 291 ? 3.393 4.375 9.947 1.00 93.00 291 THR A N 1
ATOM 2294 C CA . THR A 1 291 ? 3.841 4.253 11.337 1.00 93.00 291 THR A CA 1
ATOM 2295 C C . THR A 1 291 ? 4.289 2.822 11.658 1.00 93.00 291 THR A C 1
ATOM 2297 O O . THR A 1 291 ? 5.305 2.660 12.329 1.00 93.00 291 THR A O 1
ATOM 2300 N N . ALA A 1 292 ? 3.602 1.789 11.155 1.00 92.75 292 ALA A N 1
ATOM 2301 C CA . ALA A 1 292 ? 4.013 0.390 11.308 1.00 92.75 292 ALA A CA 1
ATOM 2302 C C . ALA A 1 292 ? 5.349 0.117 10.606 1.00 92.75 292 ALA A C 1
ATOM 2304 O O . ALA A 1 292 ? 6.263 -0.433 11.225 1.00 92.75 292 ALA A O 1
ATOM 2305 N N . LEU A 1 293 ? 5.509 0.605 9.371 1.00 91.56 293 LEU A N 1
ATOM 2306 C CA . LEU A 1 293 ? 6.768 0.521 8.635 1.00 91.56 293 LEU A CA 1
ATOM 2307 C C . LEU A 1 293 ? 7.921 1.156 9.426 1.00 91.56 293 LEU A C 1
ATOM 2309 O O . LEU A 1 293 ? 8.953 0.518 9.641 1.00 91.56 293 LEU A O 1
ATOM 2313 N N . PHE A 1 294 ? 7.753 2.389 9.918 1.00 92.06 294 PHE A N 1
ATOM 2314 C CA . PHE A 1 294 ? 8.789 3.042 10.723 1.00 92.06 294 PHE A CA 1
ATOM 2315 C C . PHE A 1 294 ? 9.048 2.313 12.043 1.00 92.06 294 PHE A C 1
ATOM 2317 O O . PHE A 1 294 ? 10.209 2.157 12.414 1.00 92.06 294 PHE A O 1
ATOM 2324 N N . GLN A 1 295 ? 8.022 1.777 12.711 1.00 92.25 295 GLN A N 1
ATOM 2325 C CA . GLN A 1 295 ? 8.202 0.997 13.939 1.00 92.25 295 GLN A CA 1
ATOM 2326 C C . GLN A 1 295 ? 9.188 -0.163 13.737 1.00 92.25 295 GLN A C 1
ATOM 2328 O O . GLN A 1 295 ? 10.019 -0.427 14.611 1.00 92.25 295 GLN A O 1
ATOM 2333 N N . HIS A 1 296 ? 9.157 -0.826 12.574 1.00 88.00 296 HIS A N 1
ATOM 2334 C CA . HIS A 1 296 ? 10.088 -1.911 12.250 1.00 88.00 296 HIS A CA 1
ATOM 2335 C C . HIS A 1 296 ? 11.542 -1.445 12.148 1.00 88.00 296 HIS A C 1
ATOM 2337 O O . HIS A 1 296 ? 12.440 -2.168 12.594 1.00 88.00 296 HIS A O 1
ATOM 2343 N N . GLN A 1 297 ? 11.759 -0.244 11.612 1.00 88.06 297 GLN A N 1
ATOM 2344 C CA . GLN A 1 297 ? 13.073 0.278 11.234 1.00 88.06 297 GLN A CA 1
ATOM 2345 C C . GLN A 1 297 ? 13.737 1.142 12.312 1.00 88.06 297 GLN A C 1
ATOM 2347 O O . GLN A 1 297 ? 14.962 1.166 12.423 1.00 88.06 297 GLN A O 1
ATOM 2352 N N . THR A 1 298 ? 12.949 1.852 13.118 1.00 90.12 298 THR A N 1
ATOM 2353 C CA . THR A 1 298 ? 13.412 2.857 14.089 1.00 90.12 298 THR A CA 1
ATOM 2354 C C . THR A 1 298 ? 12.803 2.606 15.467 1.00 90.12 298 THR A C 1
ATOM 2356 O O . THR A 1 298 ? 12.265 3.502 16.110 1.00 90.12 298 THR A O 1
ATOM 2359 N N . ARG A 1 299 ? 12.897 1.352 15.927 1.00 88.44 299 ARG A N 1
ATOM 2360 C CA . ARG A 1 299 ? 12.261 0.816 17.149 1.00 88.44 299 ARG A CA 1
ATOM 2361 C C . ARG A 1 299 ? 12.374 1.692 18.390 1.00 88.44 299 ARG A C 1
ATOM 2363 O O . ARG A 1 299 ? 11.447 1.738 19.184 1.00 88.44 299 ARG A O 1
ATOM 2370 N N . ASP A 1 300 ? 13.505 2.352 18.577 1.00 90.06 300 ASP A N 1
ATOM 2371 C CA . ASP A 1 300 ? 13.778 3.204 19.732 1.00 90.06 300 ASP A CA 1
ATOM 2372 C C . ASP A 1 300 ? 12.947 4.504 19.758 1.00 90.06 300 ASP A C 1
ATOM 2374 O O . ASP A 1 300 ? 12.856 5.147 20.801 1.00 90.06 300 ASP A O 1
ATOM 2378 N N . LEU A 1 301 ? 12.294 4.860 18.645 1.00 91.12 301 LEU A N 1
ATOM 2379 C CA . LEU A 1 301 ?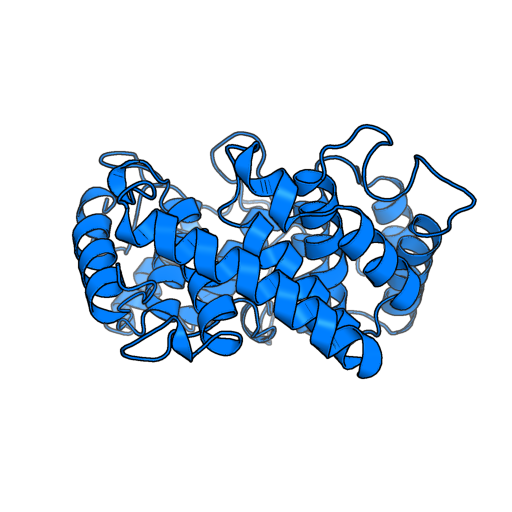 11.328 5.961 18.545 1.00 91.12 301 LEU A CA 1
ATOM 2380 C C . LEU A 1 301 ? 9.887 5.523 18.855 1.00 91.12 301 LEU A C 1
ATOM 2382 O O . LEU A 1 301 ? 8.957 6.321 18.748 1.00 91.12 301 LEU A O 1
ATOM 2386 N N . PHE A 1 302 ? 9.677 4.264 19.238 1.00 94.31 302 PHE A N 1
ATOM 2387 C CA . PHE A 1 302 ? 8.355 3.708 19.496 1.00 94.31 302 PHE A CA 1
ATOM 2388 C C . PHE A 1 302 ? 8.313 2.966 20.827 1.00 94.31 302 PHE A C 1
ATOM 2390 O O . PHE A 1 302 ? 9.292 2.387 21.291 1.00 94.31 302 PHE A O 1
ATOM 2397 N N . SER A 1 303 ? 7.138 2.952 21.445 1.00 94.50 303 SER A N 1
ATOM 2398 C CA . SER A 1 303 ? 6.860 2.138 22.627 1.00 94.50 303 SER A CA 1
ATOM 2399 C C . SER A 1 303 ? 5.480 1.494 22.526 1.00 94.50 303 SER A C 1
ATOM 2401 O O . SER A 1 303 ? 4.607 1.978 21.807 1.00 94.50 303 SER A O 1
ATOM 2403 N N . GLY A 1 304 ? 5.278 0.392 23.248 1.00 92.25 304 GLY A N 1
ATOM 2404 C CA . GLY A 1 304 ? 4.025 -0.361 23.215 1.00 92.25 304 GLY A CA 1
ATOM 2405 C C . GLY A 1 304 ? 4.052 -1.540 22.233 1.00 92.25 304 GLY A C 1
ATOM 2406 O O . GLY A 1 304 ? 5.131 -2.017 21.875 1.00 92.25 304 GLY A O 1
ATOM 2407 N N . PRO A 1 305 ? 2.876 -2.079 21.866 1.00 92.06 305 PRO A N 1
ATOM 2408 C CA . PRO A 1 305 ? 2.785 -3.273 21.035 1.00 92.06 305 PRO A CA 1
ATOM 2409 C C . PRO A 1 305 ? 3.244 -3.015 19.597 1.00 92.06 305 PRO A C 1
ATOM 2411 O O . PRO A 1 305 ? 3.186 -1.893 19.093 1.00 92.06 305 PRO A O 1
ATOM 2414 N N . TRP A 1 306 ? 3.660 -4.089 18.932 1.00 91.44 306 TRP A N 1
ATOM 2415 C CA . TRP A 1 306 ? 3.910 -4.093 17.496 1.00 91.44 306 TRP A CA 1
ATOM 2416 C C . TRP A 1 306 ? 2.604 -3.960 16.722 1.00 91.44 306 TRP A C 1
ATOM 2418 O O . TRP A 1 306 ? 1.639 -4.670 17.011 1.00 91.44 306 TRP A O 1
ATOM 2428 N N . MET A 1 307 ? 2.590 -3.056 15.748 1.00 92.50 307 MET A N 1
ATOM 2429 C CA . MET A 1 307 ? 1.529 -2.987 14.752 1.00 92.50 307 MET A CA 1
ATOM 2430 C C . MET A 1 307 ? 1.782 -4.007 13.642 1.00 92.50 307 MET A C 1
ATOM 2432 O O . MET A 1 307 ? 2.925 -4.371 13.369 1.00 92.50 307 MET A O 1
ATOM 2436 N N . TYR A 1 308 ? 0.707 -4.484 13.020 1.00 84.81 308 TYR A N 1
ATOM 2437 C CA . TYR A 1 308 ? 0.801 -5.338 11.843 1.00 84.81 308 TYR A CA 1
ATOM 2438 C C . TYR A 1 308 ? 1.030 -4.481 10.595 1.00 84.81 308 TYR A C 1
ATOM 2440 O O . TYR A 1 308 ? 0.275 -3.542 10.352 1.00 84.81 308 TYR A O 1
ATOM 2448 N N . ASP A 1 309 ? 2.051 -4.795 9.802 1.00 78.56 309 ASP A N 1
ATOM 2449 C CA . ASP A 1 309 ? 2.317 -4.111 8.536 1.00 78.56 309 ASP A CA 1
ATOM 2450 C C . ASP A 1 309 ? 1.568 -4.802 7.387 1.00 78.56 309 ASP A C 1
ATOM 2452 O O . ASP A 1 309 ? 2.010 -5.813 6.844 1.00 78.56 309 ASP A O 1
ATOM 2456 N N . THR A 1 310 ? 0.400 -4.259 7.037 1.00 72.69 310 THR A N 1
ATOM 2457 C CA . THR A 1 310 ? -0.511 -4.841 6.042 1.00 72.69 310 THR A CA 1
ATOM 2458 C C . THR A 1 310 ? -0.061 -4.681 4.587 1.00 72.69 310 THR A C 1
ATOM 2460 O O . THR A 1 310 ? -0.700 -5.280 3.729 1.00 72.69 310 THR A O 1
ATOM 2463 N N . LEU A 1 311 ? 0.953 -3.866 4.263 1.00 65.50 311 LEU A N 1
ATOM 2464 C CA . LEU A 1 311 ? 1.426 -3.751 2.868 1.00 65.50 311 LEU A CA 1
ATOM 2465 C C . LEU A 1 311 ? 2.535 -4.751 2.533 1.00 65.50 311 LEU A C 1
ATOM 2467 O O . LEU A 1 311 ? 2.687 -5.125 1.378 1.00 65.50 311 LEU A O 1
ATOM 2471 N N . ASN A 1 312 ? 3.252 -5.261 3.536 1.00 68.62 312 ASN A N 1
ATOM 2472 C CA . ASN A 1 312 ? 4.314 -6.249 3.329 1.00 68.62 312 ASN A CA 1
ATOM 2473 C C . ASN A 1 312 ? 3.813 -7.700 3.195 1.00 68.62 312 ASN A C 1
ATOM 2475 O O . ASN A 1 312 ? 4.624 -8.618 3.070 1.00 68.62 312 ASN A O 1
ATOM 2479 N N . ASP A 1 313 ? 2.498 -7.929 3.224 1.00 81.31 313 ASP A N 1
ATOM 2480 C CA . ASP A 1 313 ? 1.910 -9.252 3.023 1.00 81.31 313 ASP A CA 1
ATOM 2481 C C . ASP A 1 313 ? 1.244 -9.352 1.637 1.00 81.31 313 ASP A C 1
ATOM 2483 O O . ASP A 1 313 ? 0.064 -9.010 1.490 1.00 81.31 313 ASP A O 1
ATOM 2487 N N . PRO A 1 314 ? 1.956 -9.866 0.612 1.00 76.06 314 PRO A N 1
ATOM 2488 C CA . PRO A 1 314 ? 1.408 -9.996 -0.737 1.00 76.06 314 PRO A CA 1
ATOM 2489 C C . PRO A 1 314 ? 0.212 -10.954 -0.795 1.00 76.06 314 PRO A C 1
ATOM 2491 O O . PRO A 1 314 ? -0.559 -10.925 -1.754 1.00 76.06 314 PRO A O 1
ATOM 2494 N N . THR A 1 315 ? 0.008 -11.794 0.229 1.00 83.00 315 THR A N 1
ATOM 2495 C CA . THR A 1 315 ? -1.148 -12.694 0.277 1.00 83.00 315 THR A CA 1
ATOM 2496 C C . THR A 1 315 ? -2.468 -11.947 0.440 1.00 83.00 315 THR A C 1
ATOM 2498 O O . THR A 1 315 ? -3.510 -12.485 0.066 1.00 83.00 315 THR A O 1
ATOM 2501 N N . LEU A 1 316 ? -2.434 -10.700 0.920 1.00 87.00 316 LEU A N 1
ATOM 2502 C CA . LEU A 1 316 ? -3.623 -9.870 1.076 1.00 87.00 316 LEU A CA 1
ATOM 2503 C C . LEU A 1 316 ? -4.153 -9.316 -0.252 1.00 87.00 316 LEU A C 1
ATOM 2505 O O . LEU A 1 316 ? -5.306 -8.903 -0.309 1.00 87.00 316 LEU A O 1
ATOM 2509 N N . PHE A 1 317 ? -3.373 -9.342 -1.333 1.00 87.81 317 PHE A N 1
ATOM 2510 C CA . PHE A 1 317 ? -3.797 -8.834 -2.648 1.00 87.81 317 PHE A CA 1
ATOM 2511 C C . PHE A 1 317 ? -4.197 -9.935 -3.628 1.00 87.81 317 PHE A C 1
ATOM 2513 O O . PHE A 1 317 ? -4.464 -9.670 -4.796 1.00 87.81 317 PHE A O 1
ATOM 2520 N N . ARG A 1 318 ? -4.240 -11.176 -3.149 1.00 87.00 318 ARG A N 1
ATOM 2521 C CA . ARG A 1 318 ? -4.619 -12.350 -3.929 1.00 87.00 318 ARG A CA 1
ATOM 2522 C C . ARG A 1 318 ? -6.080 -12.301 -4.345 1.00 87.00 318 ARG A C 1
ATOM 2524 O O . ARG A 1 318 ? -6.903 -11.855 -3.551 1.00 87.00 318 ARG A O 1
ATOM 2531 N N . LEU A 1 319 ? -6.403 -12.812 -5.535 1.00 85.38 319 LEU A N 1
ATOM 2532 C CA . LEU A 1 319 ? -7.780 -13.000 -6.019 1.00 85.38 319 LEU A CA 1
ATOM 2533 C C . LEU A 1 319 ? -8.426 -14.241 -5.372 1.00 85.38 319 LEU A C 1
ATOM 2535 O O . LEU A 1 319 ? -9.646 -14.378 -5.329 1.00 85.38 319 LEU A O 1
ATOM 2539 N N . GLY A 1 320 ? -7.618 -15.132 -4.794 1.00 71.12 320 GLY A N 1
ATOM 2540 C CA . GLY A 1 320 ? -8.085 -16.335 -4.111 1.00 71.12 320 GLY A CA 1
ATOM 2541 C C . GLY A 1 320 ? -8.230 -17.528 -5.063 1.00 71.12 320 GLY A C 1
ATOM 2542 O O . GLY A 1 320 ? -8.311 -17.393 -6.279 1.00 71.12 320 GLY A O 1
ATOM 2543 N N . ARG A 1 321 ? -8.258 -18.747 -4.502 1.00 56.28 321 ARG A N 1
ATOM 2544 C CA . ARG A 1 321 ? -8.027 -20.022 -5.227 1.00 56.28 321 ARG A CA 1
ATOM 2545 C C . ARG A 1 321 ? -9.022 -20.392 -6.351 1.00 56.28 321 ARG A C 1
ATOM 2547 O O . ARG A 1 321 ? -8.845 -21.450 -6.939 1.00 56.28 321 ARG A O 1
ATOM 2554 N N . ASN A 1 322 ? -10.038 -19.580 -6.655 1.00 47.41 322 ASN A N 1
ATOM 2555 C CA . ASN A 1 322 ? -11.152 -19.957 -7.543 1.00 47.41 322 ASN A CA 1
ATOM 2556 C C . ASN A 1 322 ? -11.423 -18.995 -8.718 1.00 47.41 322 ASN A C 1
ATOM 2558 O O . ASN A 1 322 ? -12.449 -19.151 -9.374 1.00 47.41 322 ASN A O 1
ATOM 2562 N N . ILE A 1 323 ? -10.568 -18.002 -8.988 1.00 50.25 323 ILE A N 1
ATOM 2563 C CA . ILE A 1 323 ? -10.872 -16.985 -10.017 1.00 50.25 323 ILE A CA 1
ATOM 2564 C C . ILE A 1 323 ? -10.268 -17.316 -11.389 1.00 50.25 323 ILE A C 1
ATOM 2566 O O . ILE A 1 323 ? -10.885 -17.041 -12.413 1.00 50.25 323 ILE A O 1
ATOM 2570 N N . ILE A 1 324 ? -9.114 -17.983 -11.442 1.00 44.12 324 ILE A N 1
ATOM 2571 C CA . ILE A 1 324 ? -8.411 -18.243 -12.709 1.00 44.12 324 ILE A CA 1
ATOM 2572 C C . ILE A 1 324 ? -8.719 -19.672 -13.159 1.00 44.12 324 ILE A C 1
ATOM 2574 O O . ILE A 1 324 ? -7.927 -20.600 -13.008 1.00 44.12 324 ILE A O 1
ATOM 2578 N N . GLY A 1 325 ? -9.949 -19.854 -13.620 1.00 43.00 325 GLY A N 1
ATOM 2579 C CA . GLY A 1 325 ? -10.489 -21.134 -14.062 1.00 43.00 325 GLY A CA 1
ATOM 2580 C C . GLY A 1 325 ? -11.753 -20.946 -14.888 1.00 43.00 325 GLY A C 1
ATOM 2581 O O . GLY A 1 325 ? -12.760 -21.592 -14.600 1.00 43.00 325 GLY A O 1
ATOM 2582 N N . GLN A 1 326 ? -11.705 -20.038 -15.866 1.00 38.06 326 GLN A N 1
ATOM 2583 C CA . GLN A 1 326 ? -12.619 -19.979 -17.008 1.00 38.06 326 GLN A CA 1
ATOM 2584 C C . GLN A 1 326 ? -11.820 -19.694 -18.271 1.00 38.06 326 GLN A C 1
ATOM 2586 O O . GLN A 1 326 ? -11.006 -18.745 -18.233 1.00 38.06 326 GLN A O 1
#

Secondary structure (DSSP, 8-state):
----EEHHHHHHHHHHHGGGGEEETTTTEE-SSTT----HHHHHHHHHHHHHTT-----HHHHHHHHHHHHTTB-TTSBB--SSTT--HHHHHHHHHHHHHHHT-PPPTT-B----SSHHHHHHHHHH--TTT-HHHHHHHHHHHHHTT-S-HHHHHHHHHHHHHTT-TT-TTTSSS-TT--HHHHHHHHHHHHHHHHHTTPPPSSHHHHHHHHHHTTHHHHGGG-S--TTHHHHHHHHHHHHHHT-HHHHHHHHHHHHHHHHHHHHHHHTT-S-TTTS-HHHHHHHHHHHHHHHHH-GGGEESSPPP-SSS-GGGG---TTSS--

Nearest PDB structures (foldseek):
  5ohe-assembly2_D  TM=1.967E-01  e=1.893E+00  Anaeromyxobacter sp. Fw109-5
  7zbz-assembly1_D  TM=2.663E-01  e=5.752E+00  Homo sapiens

pLDDT: mean 85.42, std 11.84, range [38.06, 96.88]

Mean predicted aligned error: 5.94 Å

Sequence (326 aa):
MTEIIDIRILRQDVCSELPYRRIDEAAGVYSQIRGGRAELYGTTAVVNIRAILGMPFSSASQRRKWAAAILGYQREDGIFVPEGKGFGPGHALIMVLQALNLLCEPIPSNAGPLAPLDPSELSLWLKGHDWKSTHKELCGSAMPLLADGAVSSEWIRVFTREISSRLSAERPLETWCAADAPPWQVISCIYHVLESYDAGCISYPEPDLLLDRLLKLGWPDRRKAEQQTECTDGDWAWLLIELCKLRHERYVKAMQQIRSVSVQRAGEWNGGKIKLSEMTTHGIYCFLWVTALFQHQTRDLFSGPWMYDTLNDPTLFRLGRNIIGQ

Radius of gyration: 19.48 Å; Cα contacts (8 Å, |Δi|>4): 461; chains: 1; bounding box: 51×43×51 Å

Foldseek 3Di:
DQLADELVVVLVQVVVQQVQQDDDPQLQFGFQAGPDDGFLLRLLLVLLVCQQSVHDCDDLNSLVSSLVSNCVQADPQQFRDGPDPQDDRLLSQQSSLLSCVSSVHAFDLRHDDAQDQDLVSNLVVLVPDDLARCLSNVLSRQLQCLLAVVHDPSNVVSLQVSLLVLLDPVCCASRSHGNPDQLLSVLVSVQSSCLSCVSNVHDDHPLVSVLVVLVVNVCLVCVVVDPDPLQSLQSSLVSNCVSCVVPVVCNVVSLVSNLSNSSVVSCCVVVVVDDPNPGTSSSSSSNSLSVLSSCVRPVSSYDDDRTDNSSNDSNSSYNDDPNSDD

Solvent-accessible surface area (backbone atoms only — not comparable to full-atom values): 17510 Å² total; per-residue (Å²): 128,83,50,55,42,50,42,60,58,54,48,50,53,51,63,67,50,50,66,50,22,53,70,35,84,75,39,51,34,14,11,39,37,72,78,54,59,80,35,63,56,11,29,31,22,51,49,48,43,29,52,27,67,72,46,84,74,71,54,74,70,41,28,52,36,26,45,50,51,59,56,67,53,44,44,96,88,24,38,26,69,50,89,66,88,96,56,45,36,11,43,34,34,40,45,46,31,32,29,28,47,74,54,72,46,88,61,66,70,57,66,23,54,61,56,61,79,50,47,72,55,32,55,54,51,65,70,70,51,56,48,74,83,41,31,47,30,54,22,28,16,42,21,28,40,32,37,59,64,73,60,51,74,64,33,52,50,46,52,52,50,58,58,43,70,39,64,48,79,93,42,79,52,70,39,56,32,52,77,81,55,56,63,62,58,46,37,46,30,54,35,31,57,48,51,27,30,61,31,48,73,45,82,74,71,62,46,70,61,53,46,53,51,60,62,69,60,43,53,76,72,50,54,81,80,45,98,78,52,55,48,44,58,30,38,44,43,50,52,49,51,62,48,22,74,79,35,71,86,54,32,62,61,46,51,53,50,46,44,53,44,49,48,52,52,26,46,33,50,77,66,61,70,60,50,75,88,79,39,37,35,46,48,50,28,34,38,50,45,29,49,26,54,42,43,74,77,43,47,89,41,42,42,73,73,86,52,44,54,75,82,81,41,47,76,31,38,29,57,57,101,77,44,94,79,126